Protein AF-A0A1J7H8W1-F1 (afdb_monomer_lite)

InterPro domains:
  IPR036291 NAD(P)-binding domain superfamily [SSF51735] (20-243)
  IPR050177 Bifunctional lipid A modification and metabolic enzymes [PTHR43245] (152-244)

Radius of gyration: 21.25 Å; chains: 1; bounding box: 66×43×55 Å

Structure (mmCIF, N/CA/C/O backbone):
data_AF-A0A1J7H8W1-F1
#
_entry.id   AF-A0A1J7H8W1-F1
#
loop_
_atom_site.group_PDB
_atom_site.id
_atom_site.type_symbol
_atom_site.label_atom_id
_atom_site.label_alt_id
_atom_site.label_comp_id
_atom_site.label_asym_id
_atom_site.label_entity_id
_atom_site.label_seq_id
_atom_site.pdbx_PDB_ins_code
_atom_site.Cartn_x
_atom_site.Cartn_y
_atom_site.Cartn_z
_atom_site.occupancy
_atom_site.B_iso_or_equiv
_atom_site.auth_seq_id
_atom_site.auth_comp_id
_atom_site.auth_asym_id
_atom_site.auth_atom_id
_atom_site.pdbx_PDB_model_num
ATOM 1 N N . MET A 1 1 ? -39.495 12.215 13.751 1.00 34.22 1 MET A N 1
ATOM 2 C 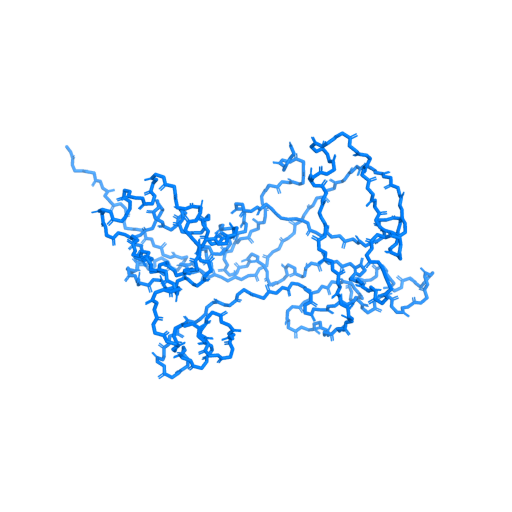CA . MET A 1 1 ? -39.351 10.815 13.288 1.00 34.22 1 MET A CA 1
ATOM 3 C C . MET A 1 1 ? -37.992 10.328 13.759 1.00 34.22 1 MET A C 1
ATOM 5 O O . MET A 1 1 ? -37.071 11.137 13.744 1.00 34.22 1 MET A O 1
ATOM 9 N N . ALA A 1 2 ? -37.857 9.086 14.224 1.00 37.28 2 ALA A N 1
ATOM 10 C CA . ALA A 1 2 ? -36.541 8.552 14.576 1.00 37.28 2 ALA A CA 1
ATOM 11 C C . ALA A 1 2 ? -35.757 8.253 13.290 1.00 37.28 2 ALA A C 1
ATOM 13 O O . ALA A 1 2 ? -36.304 7.631 12.381 1.00 37.28 2 ALA A O 1
ATOM 14 N N . SER A 1 3 ? -34.504 8.702 13.207 1.00 38.03 3 SER A N 1
ATOM 15 C CA . SER A 1 3 ? -33.613 8.275 12.127 1.00 38.03 3 SER A CA 1
ATOM 16 C C . SER A 1 3 ? -33.263 6.807 12.345 1.00 38.03 3 SER A C 1
ATOM 18 O O . SER A 1 3 ? -32.781 6.446 13.420 1.00 38.03 3 SER A O 1
ATOM 20 N N . SER A 1 4 ? -33.516 5.957 11.353 1.00 39.66 4 SER A N 1
ATOM 21 C CA . SER A 1 4 ? -33.087 4.562 11.383 1.00 39.66 4 SER A CA 1
ATOM 22 C C . SER A 1 4 ? -31.571 4.505 11.203 1.00 39.66 4 SER A C 1
ATOM 24 O O . SER A 1 4 ? -31.075 4.498 10.076 1.00 39.66 4 SER A O 1
ATOM 26 N N . THR A 1 5 ? -30.830 4.472 12.311 1.00 41.34 5 THR A N 1
ATOM 27 C CA . THR A 1 5 ? -29.395 4.179 12.307 1.00 41.34 5 THR A CA 1
ATOM 28 C C . THR A 1 5 ? -29.189 2.776 11.746 1.00 41.34 5 THR A C 1
ATOM 30 O O . THR A 1 5 ? -29.399 1.789 12.452 1.00 41.34 5 THR A O 1
ATOM 33 N N . SER A 1 6 ? -28.817 2.679 10.471 1.00 51.25 6 SER A N 1
ATOM 34 C CA . SER A 1 6 ? -28.466 1.408 9.851 1.00 51.25 6 SER A CA 1
ATOM 35 C C . SER A 1 6 ? -27.216 0.857 10.531 1.00 51.25 6 SER A C 1
ATOM 37 O O . SER A 1 6 ? -26.127 1.425 10.426 1.00 51.25 6 SER A O 1
ATOM 39 N N . THR A 1 7 ? -27.375 -0.251 11.255 1.00 57.38 7 THR A N 1
ATOM 40 C CA . THR A 1 7 ? -26.248 -1.009 11.799 1.00 57.38 7 THR A CA 1
ATOM 41 C C . THR A 1 7 ? -25.355 -1.409 10.632 1.00 57.38 7 THR A C 1
ATOM 43 O O . THR A 1 7 ? -25.765 -2.210 9.794 1.00 57.38 7 THR A O 1
ATOM 46 N N . ARG A 1 8 ? -24.158 -0.816 10.532 1.00 64.88 8 ARG A N 1
ATOM 47 C CA . ARG A 1 8 ? -23.200 -1.201 9.492 1.00 64.88 8 ARG A CA 1
ATOM 48 C C . ARG A 1 8 ? -22.761 -2.645 9.734 1.00 64.88 8 ARG A C 1
ATOM 50 O O . ARG A 1 8 ? -22.508 -3.032 10.878 1.00 64.88 8 ARG A O 1
ATOM 57 N N . VAL A 1 9 ? -22.672 -3.407 8.651 1.00 64.31 9 VAL A N 1
ATOM 58 C CA . VAL A 1 9 ? -22.305 -4.825 8.653 1.00 64.31 9 VAL A CA 1
ATOM 59 C C . VAL A 1 9 ? -21.034 -5.067 7.845 1.00 64.31 9 VAL A C 1
ATOM 61 O O . VAL A 1 9 ? -20.698 -4.255 6.981 1.00 64.31 9 VAL A O 1
ATOM 64 N N . ASP A 1 10 ? -20.323 -6.150 8.150 1.00 67.88 10 ASP A N 1
ATOM 65 C CA . ASP A 1 10 ? -19.220 -6.647 7.324 1.00 67.88 10 ASP A CA 1
ATOM 66 C C . ASP A 1 10 ? -19.723 -7.322 6.025 1.00 67.88 10 ASP A C 1
ATOM 68 O O . ASP A 1 10 ? -20.926 -7.335 5.751 1.00 67.88 10 ASP A O 1
ATOM 72 N N . LEU A 1 11 ? -18.818 -7.855 5.188 1.00 65.44 11 LEU A N 1
ATOM 73 C CA . LEU A 1 11 ? -19.210 -8.524 3.932 1.00 65.44 11 LEU A CA 1
ATOM 74 C C . LEU A 1 11 ? -19.986 -9.829 4.153 1.00 65.44 11 LEU A C 1
ATOM 76 O O . LEU A 1 11 ? -20.736 -10.239 3.269 1.00 65.44 11 LEU A O 1
ATOM 80 N N . ASP A 1 12 ? -19.842 -10.444 5.327 1.00 65.69 12 ASP A N 1
ATOM 81 C CA . ASP A 1 12 ? -20.581 -11.637 5.743 1.00 65.69 12 ASP A CA 1
ATOM 82 C C . ASP A 1 12 ? -21.943 -11.280 6.386 1.00 65.69 12 ASP A C 1
ATOM 84 O O . ASP A 1 12 ? -22.738 -12.163 6.712 1.00 65.69 12 ASP A O 1
ATOM 88 N N . GLY A 1 13 ? -22.248 -9.985 6.550 1.00 67.88 13 GLY A N 1
ATOM 89 C CA . GLY A 1 13 ? -23.507 -9.480 7.101 1.00 67.88 13 GLY A CA 1
ATOM 90 C C . GLY A 1 13 ? -23.548 -9.350 8.629 1.00 67.88 13 GLY A C 1
ATOM 91 O O . GLY A 1 13 ? -24.611 -9.047 9.179 1.00 67.88 13 GLY A O 1
ATOM 92 N N . ASN A 1 14 ? -22.431 -9.539 9.338 1.00 70.88 14 ASN A N 1
ATOM 93 C CA . ASN A 1 14 ? -22.376 -9.409 10.798 1.00 70.88 14 ASN A CA 1
ATOM 94 C C . ASN A 1 14 ? -22.236 -7.937 11.226 1.00 70.88 14 ASN A C 1
ATOM 96 O O . ASN A 1 14 ? -21.556 -7.169 10.546 1.00 70.88 14 ASN A O 1
ATOM 100 N N . PRO A 1 15 ? -22.793 -7.514 12.378 1.00 69.81 15 PRO A N 1
ATOM 101 C CA . PRO A 1 15 ? -22.594 -6.161 12.901 1.00 69.81 15 PRO A CA 1
ATOM 102 C C . PRO A 1 15 ? -21.114 -5.817 13.127 1.00 69.81 15 PRO A C 1
ATOM 104 O O . PRO A 1 15 ? -20.403 -6.530 13.840 1.00 69.81 15 PRO A O 1
ATOM 107 N N . ILE A 1 16 ? -20.661 -4.680 12.587 1.00 68.81 16 ILE A N 1
ATOM 108 C CA . ILE A 1 16 ? -19.283 -4.206 12.780 1.00 68.81 16 ILE A CA 1
ATOM 109 C C . ILE A 1 16 ? -19.096 -3.767 14.235 1.00 68.81 16 ILE A C 1
ATOM 111 O O . ILE A 1 16 ? -19.571 -2.708 14.653 1.00 68.81 16 ILE A O 1
ATOM 115 N N . ASN A 1 17 ? -18.355 -4.560 15.004 1.00 69.06 17 ASN A N 1
ATOM 116 C CA . ASN A 1 17 ? -17.964 -4.196 16.361 1.00 69.06 17 ASN A CA 1
ATOM 117 C C . ASN A 1 17 ? -16.953 -3.034 16.359 1.00 69.06 17 ASN A C 1
ATOM 119 O O . ASN A 1 17 ? -16.076 -2.947 15.493 1.00 69.06 17 ASN A O 1
ATOM 123 N N . SER A 1 18 ? -17.055 -2.158 17.363 1.00 76.19 18 SER A N 1
ATOM 124 C CA . SER A 1 18 ? -16.046 -1.126 17.616 1.00 76.19 18 SER A CA 1
ATOM 125 C C . SER A 1 18 ? -14.805 -1.748 18.265 1.00 76.19 18 SER A C 1
ATOM 127 O O . SER A 1 18 ? -14.896 -2.487 19.247 1.00 76.19 18 SER A O 1
ATOM 129 N N . ILE A 1 19 ? -13.641 -1.443 17.704 1.00 79.75 19 ILE A N 1
ATOM 130 C CA . ILE A 1 19 ? -12.307 -1.851 18.131 1.00 79.75 19 ILE A CA 1
ATOM 131 C C . ILE A 1 19 ? -11.399 -0.617 18.214 1.00 79.75 19 ILE A C 1
ATOM 133 O O . ILE A 1 19 ? -11.651 0.420 17.599 1.00 79.75 19 ILE A O 1
ATOM 137 N N . THR A 1 20 ? -10.311 -0.724 18.980 1.00 82.25 20 THR A N 1
ATOM 138 C CA . THR A 1 20 ? -9.253 0.297 18.984 1.00 82.25 20 THR A CA 1
ATOM 139 C C . THR A 1 20 ? -8.148 -0.097 18.009 1.00 82.25 20 THR A C 1
ATOM 141 O O . THR A 1 20 ? -7.478 -1.112 18.200 1.00 82.25 20 THR A O 1
ATOM 144 N N . ILE A 1 21 ? -7.946 0.717 16.976 1.00 86.62 21 ILE A N 1
ATOM 145 C CA . ILE A 1 21 ? -6.905 0.554 15.960 1.00 86.62 21 ILE A CA 1
ATOM 146 C C . ILE A 1 21 ? -5.678 1.357 16.398 1.00 86.62 21 ILE A C 1
ATOM 148 O O . ILE A 1 21 ? -5.739 2.578 16.495 1.00 86.62 21 ILE A O 1
ATOM 152 N N . CYS A 1 22 ? -4.554 0.688 16.652 1.00 86.88 22 CYS A N 1
ATOM 153 C CA . CYS A 1 22 ? -3.271 1.356 16.876 1.00 86.88 22 CYS A CA 1
ATOM 154 C C . CYS A 1 22 ? -2.556 1.544 15.532 1.00 86.88 22 CYS A C 1
ATOM 156 O O . CYS A 1 22 ? -2.243 0.556 14.868 1.00 86.88 22 CYS A O 1
ATOM 158 N N . MET A 1 23 ? -2.306 2.792 15.129 1.00 88.12 23 MET A N 1
ATOM 159 C CA . MET A 1 23 ? -1.666 3.124 13.855 1.00 88.12 23 MET A CA 1
ATOM 160 C C . MET A 1 23 ? -0.317 3.807 14.090 1.00 88.12 23 MET A C 1
ATOM 162 O O . MET A 1 23 ? -0.257 4.949 14.541 1.00 88.12 23 MET A O 1
ATOM 166 N N . ILE A 1 24 ? 0.771 3.108 13.760 1.00 85.75 24 ILE A N 1
ATOM 167 C CA . ILE A 1 24 ? 2.140 3.639 13.800 1.00 85.75 24 ILE A CA 1
ATOM 168 C C . ILE A 1 24 ? 2.464 4.248 12.432 1.00 85.75 24 ILE A C 1
ATOM 170 O O . ILE A 1 24 ? 2.273 3.595 11.409 1.00 85.75 24 ILE A O 1
ATOM 174 N N . GLY A 1 25 ? 2.972 5.481 12.408 1.00 83.00 25 GLY A N 1
ATOM 175 C CA . GLY A 1 25 ? 3.189 6.231 11.166 1.00 83.00 25 GLY A CA 1
ATOM 176 C C . GLY A 1 25 ? 1.944 6.992 10.693 1.00 83.00 25 GLY A C 1
ATOM 177 O O . GLY A 1 25 ? 1.770 7.204 9.493 1.00 83.00 25 GLY A O 1
ATOM 178 N N . ALA A 1 26 ? 1.058 7.374 11.619 1.00 85.69 26 ALA A N 1
ATOM 179 C CA . ALA A 1 26 ? -0.226 8.008 11.314 1.00 85.69 26 ALA A CA 1
ATOM 180 C C . ALA A 1 26 ? -0.114 9.418 10.684 1.00 85.69 26 ALA A C 1
ATOM 182 O O . ALA A 1 26 ? -1.068 9.881 10.068 1.00 85.69 26 ALA A O 1
ATOM 183 N N . GLY A 1 27 ? 1.045 10.085 10.780 1.00 79.88 27 GLY A N 1
ATOM 184 C CA . GLY A 1 27 ? 1.373 11.311 10.034 1.00 79.88 27 GLY A CA 1
ATOM 185 C C . GLY A 1 27 ? 1.978 11.042 8.644 1.00 79.88 27 GLY A C 1
ATOM 186 O O . GLY A 1 27 ? 2.255 11.969 7.875 1.00 79.88 27 GLY A O 1
ATOM 187 N N . GLY A 1 28 ? 2.191 9.773 8.282 1.00 81.31 28 GLY A N 1
ATOM 188 C CA . GLY A 1 28 ? 2.590 9.340 6.942 1.00 81.31 28 GLY A CA 1
ATOM 189 C C . GLY A 1 28 ? 1.529 9.651 5.878 1.00 81.31 28 GLY A C 1
ATOM 190 O O . GLY A 1 28 ? 0.399 9.999 6.192 1.00 81.31 28 GLY A O 1
ATOM 191 N N . PHE A 1 29 ? 1.894 9.554 4.594 1.00 83.31 29 PHE A N 1
ATOM 192 C CA . PHE A 1 29 ? 0.983 9.858 3.474 1.00 83.31 29 PHE A CA 1
ATOM 193 C C . PHE A 1 29 ? -0.269 8.961 3.457 1.00 83.31 29 PHE A C 1
ATOM 195 O O . PHE A 1 29 ? -1.383 9.466 3.382 1.00 83.31 29 PHE A O 1
ATOM 202 N N . ILE A 1 30 ? -0.083 7.646 3.604 1.00 84.94 30 ILE A N 1
ATOM 203 C CA . ILE A 1 30 ? -1.185 6.677 3.719 1.00 84.94 30 ILE A CA 1
ATOM 204 C C . ILE A 1 30 ? -1.884 6.821 5.083 1.00 84.94 30 ILE A C 1
ATOM 206 O O . ILE A 1 30 ? -3.108 6.790 5.158 1.00 84.94 30 ILE A O 1
ATOM 210 N N . GLY A 1 31 ? -1.107 7.013 6.157 1.00 85.06 31 GLY A N 1
ATOM 211 C CA . GLY A 1 31 ? -1.609 7.060 7.534 1.00 85.06 31 GLY A CA 1
ATOM 212 C C . GLY A 1 31 ? -2.633 8.168 7.780 1.00 85.06 31 GLY A C 1
ATOM 213 O O . GLY A 1 31 ? -3.697 7.890 8.328 1.00 85.06 31 GLY A O 1
ATOM 214 N N . SER A 1 32 ? -2.367 9.395 7.316 1.00 84.94 32 SER A N 1
ATOM 215 C CA . SER A 1 32 ? -3.283 10.517 7.554 1.00 84.94 32 SER A CA 1
ATOM 216 C C . SER A 1 32 ? -4.630 10.315 6.856 1.00 84.94 32 SER A C 1
ATOM 218 O O . SER A 1 32 ? -5.673 10.505 7.473 1.00 84.94 32 SER A O 1
ATOM 220 N N . LEU A 1 33 ? -4.611 9.840 5.605 1.00 84.75 33 LEU A N 1
ATOM 221 C CA . LEU A 1 33 ? -5.819 9.567 4.817 1.00 84.75 33 LEU A CA 1
ATOM 222 C C . LEU A 1 33 ? -6.616 8.374 5.368 1.00 84.75 33 LEU A C 1
ATOM 224 O O . LEU A 1 33 ? -7.846 8.384 5.354 1.00 84.75 33 LEU A O 1
ATOM 228 N N . LEU A 1 34 ? -5.927 7.358 5.898 1.00 86.12 34 LEU A N 1
ATOM 229 C CA . LEU A 1 34 ? -6.567 6.199 6.516 1.00 86.12 34 LEU A CA 1
ATOM 230 C C . LEU A 1 34 ? -7.246 6.564 7.841 1.00 86.12 34 LEU A C 1
ATOM 232 O O . LEU A 1 34 ? -8.373 6.137 8.083 1.00 86.12 34 LEU A O 1
ATOM 236 N N . CYS A 1 35 ? -6.591 7.377 8.677 1.00 86.00 35 CYS A N 1
ATOM 237 C CA . CYS A 1 35 ? -7.212 7.975 9.859 1.00 86.00 35 CYS A CA 1
ATOM 238 C C . CYS A 1 35 ? -8.431 8.821 9.479 1.00 86.00 35 CYS A C 1
ATOM 240 O O . CYS A 1 35 ? -9.496 8.625 10.061 1.00 86.00 35 CYS A O 1
ATOM 242 N N . ASP A 1 36 ? -8.301 9.709 8.486 1.00 83.94 36 ASP A N 1
ATOM 243 C CA . ASP A 1 36 ? -9.401 10.559 8.018 1.00 83.94 36 ASP A CA 1
ATOM 244 C C . ASP A 1 36 ? -10.615 9.723 7.595 1.00 83.94 36 ASP A C 1
ATOM 246 O O . ASP A 1 36 ? -11.728 9.992 8.052 1.00 83.94 36 ASP A O 1
ATOM 250 N N . LYS A 1 37 ? -10.422 8.653 6.814 1.00 85.25 37 LYS A N 1
ATOM 251 C CA . LYS A 1 37 ? -11.528 7.774 6.409 1.00 85.25 37 LYS A CA 1
ATOM 252 C C . LYS A 1 37 ? -12.118 6.981 7.582 1.00 85.25 37 LYS A C 1
ATOM 254 O O . LYS A 1 37 ? -13.339 6.919 7.720 1.00 85.25 37 LYS A O 1
ATOM 259 N N . LEU A 1 38 ? -11.278 6.422 8.461 1.00 83.75 38 LEU A N 1
ATOM 260 C CA . LEU A 1 38 ? -11.734 5.692 9.652 1.00 83.75 38 LEU A CA 1
ATOM 261 C C . LEU A 1 38 ? -12.606 6.573 10.562 1.00 83.75 38 LEU A C 1
ATOM 263 O O . LEU A 1 38 ? -13.661 6.111 10.992 1.00 83.75 38 LEU A O 1
ATOM 267 N N . MET A 1 39 ? -12.217 7.832 10.797 1.00 78.88 39 MET A N 1
ATOM 268 C CA . MET A 1 39 ? -12.986 8.783 11.613 1.00 78.88 39 MET A CA 1
ATOM 269 C C . MET A 1 39 ? -14.384 9.069 11.056 1.00 78.88 39 MET A C 1
ATOM 271 O O . MET A 1 39 ? -15.349 9.097 11.814 1.00 78.88 39 MET A O 1
ATOM 275 N N . HIS A 1 40 ? -14.500 9.322 9.750 1.00 79.31 40 HIS A N 1
ATOM 276 C CA . HIS A 1 40 ? -15.756 9.799 9.161 1.00 79.31 40 HIS A CA 1
ATOM 277 C C . HIS A 1 40 ? -16.707 8.662 8.765 1.00 79.31 40 HIS A C 1
ATOM 279 O O . HIS A 1 40 ? -17.921 8.861 8.732 1.00 79.31 40 HIS A O 1
ATOM 285 N N . GLU A 1 41 ? -16.183 7.470 8.464 1.00 81.12 41 GLU A N 1
ATOM 286 C CA . GLU A 1 41 ? -16.976 6.375 7.894 1.00 81.12 41 GLU A CA 1
ATOM 287 C C . GLU A 1 41 ? -17.195 5.187 8.844 1.00 81.12 41 GLU A C 1
ATOM 289 O O . GLU A 1 41 ? -18.003 4.310 8.526 1.00 81.12 41 GLU A O 1
ATOM 294 N N . THR A 1 42 ? -16.526 5.129 10.004 1.00 78.88 42 THR A N 1
ATOM 295 C CA . THR A 1 42 ? -16.571 3.951 10.892 1.00 78.88 42 THR A CA 1
ATOM 296 C C . THR A 1 42 ? -16.687 4.294 12.385 1.00 78.88 42 THR A C 1
ATOM 298 O O . THR A 1 42 ? -16.249 5.359 12.808 1.00 78.88 42 THR A O 1
ATOM 301 N N . PRO A 1 43 ? -17.220 3.385 13.229 1.00 77.19 43 PRO A N 1
ATOM 302 C CA . PRO A 1 43 ? -17.296 3.575 14.681 1.00 77.19 43 PRO A CA 1
ATOM 303 C C . PRO A 1 43 ? -15.988 3.188 15.408 1.00 77.19 43 PRO A C 1
ATOM 305 O O . PRO A 1 43 ? -16.027 2.780 16.570 1.00 77.19 43 PRO A O 1
ATOM 308 N N . GLN A 1 44 ? -14.838 3.220 14.727 1.00 80.81 44 GLN A N 1
ATOM 309 C CA . GLN A 1 44 ? -13.568 2.708 15.253 1.00 80.81 44 GLN A CA 1
ATOM 310 C C . GLN A 1 44 ? -12.785 3.805 15.983 1.00 80.81 44 GLN A C 1
ATOM 312 O O . GLN A 1 44 ? -12.638 4.910 15.462 1.00 80.81 44 GLN A O 1
ATOM 317 N N . LYS A 1 45 ? -12.228 3.502 17.166 1.00 84.25 45 LYS A N 1
ATOM 318 C CA . LYS A 1 45 ? -11.299 4.426 17.842 1.00 84.25 45 LYS A CA 1
ATOM 319 C C . LYS A 1 45 ? -9.903 4.249 17.252 1.00 84.25 45 LYS A C 1
ATOM 321 O O . LYS A 1 45 ? -9.409 3.123 17.203 1.00 84.25 45 LYS A O 1
ATOM 326 N N . VAL A 1 46 ? -9.225 5.335 16.884 1.00 87.19 46 VAL A N 1
ATOM 327 C CA . VAL A 1 46 ? -7.837 5.277 16.396 1.00 87.19 46 VAL A CA 1
ATOM 328 C C . VAL A 1 46 ? -6.867 5.853 17.429 1.00 87.19 46 VAL A C 1
ATOM 330 O O . VAL A 1 46 ? -6.953 7.015 17.818 1.00 87.19 46 VAL A O 1
ATOM 333 N N . LEU A 1 47 ? -5.910 5.033 17.861 1.00 86.44 47 LEU A N 1
ATOM 334 C CA . LEU A 1 47 ? -4.720 5.457 18.594 1.00 86.44 47 LEU A CA 1
ATOM 335 C C . LEU A 1 47 ? -3.629 5.769 17.561 1.00 86.44 47 LEU A C 1
ATOM 337 O O . LEU A 1 47 ? -3.004 4.861 17.010 1.00 86.44 47 LEU A O 1
ATOM 341 N N . ALA A 1 48 ? -3.448 7.051 17.260 1.00 86.19 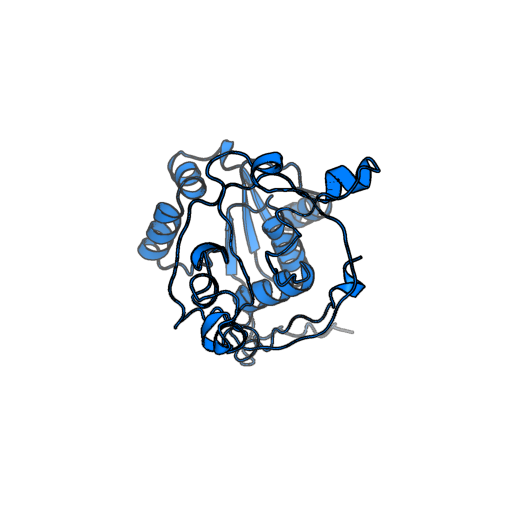48 ALA A N 1
ATOM 342 C CA . ALA A 1 48 ? -2.557 7.534 16.212 1.00 86.19 48 ALA A CA 1
ATOM 343 C C . ALA A 1 48 ? -1.173 7.861 16.793 1.00 86.19 48 ALA A C 1
ATOM 345 O O . ALA A 1 48 ? -1.043 8.731 17.654 1.00 86.19 48 ALA A O 1
ATOM 346 N N . LEU A 1 49 ? -0.137 7.164 16.321 1.00 84.06 49 LEU A N 1
ATOM 347 C CA . LEU A 1 49 ? 1.229 7.271 16.830 1.00 84.06 49 LEU A CA 1
ATOM 348 C C . LEU A 1 49 ? 2.194 7.719 15.723 1.00 84.06 49 LEU A C 1
ATOM 350 O O . LEU A 1 49 ? 2.398 7.011 14.734 1.00 84.06 49 LEU A O 1
ATOM 354 N N . ASP A 1 50 ? 2.853 8.861 15.905 1.00 82.50 50 ASP A N 1
ATOM 355 C CA . ASP A 1 50 ? 3.966 9.292 15.049 1.00 82.50 50 ASP A CA 1
ATOM 356 C C . ASP A 1 50 ? 4.998 10.123 15.833 1.00 82.50 50 ASP A C 1
ATOM 358 O O . ASP A 1 50 ? 4.854 10.347 17.026 1.00 82.50 50 ASP A O 1
ATOM 362 N N . VAL A 1 51 ? 6.083 10.553 15.192 1.00 74.94 51 VAL A N 1
ATOM 363 C CA . VAL A 1 51 ? 7.039 11.526 15.748 1.00 74.94 51 VAL A CA 1
ATOM 364 C C . VAL A 1 51 ? 6.554 12.950 15.472 1.00 74.94 51 VAL A C 1
ATOM 366 O O . VAL A 1 51 ? 6.587 13.785 16.373 1.00 74.94 51 VAL A O 1
ATOM 369 N N . TYR A 1 52 ? 6.076 13.188 14.250 1.00 69.38 52 TYR A N 1
ATOM 370 C CA . TYR A 1 52 ? 5.727 14.498 13.706 1.00 69.38 52 TYR A CA 1
ATOM 371 C C . TYR A 1 52 ? 4.208 14.674 13.628 1.00 69.38 52 TYR A C 1
ATOM 373 O O . TYR A 1 52 ? 3.504 13.777 13.165 1.00 69.38 52 TYR A O 1
ATOM 381 N N . ASN A 1 53 ? 3.710 15.830 14.067 1.00 66.94 53 ASN A N 1
ATOM 382 C CA . ASN A 1 53 ? 2.290 16.196 14.044 1.00 66.94 53 ASN A CA 1
ATOM 383 C C . ASN A 1 53 ? 1.928 17.147 12.888 1.00 66.94 53 ASN A C 1
ATOM 385 O O . ASN A 1 53 ? 0.809 17.645 12.832 1.00 66.94 53 ASN A O 1
ATOM 389 N N . ASP A 1 54 ? 2.852 17.373 11.955 1.00 67.19 54 ASP A N 1
ATOM 390 C CA . ASP A 1 54 ? 2.817 18.403 10.905 1.00 67.19 54 ASP A CA 1
ATOM 391 C C . ASP A 1 54 ? 1.601 18.312 9.959 1.00 67.19 54 ASP A C 1
ATOM 393 O O . ASP A 1 54 ? 1.286 19.270 9.257 1.00 67.19 54 ASP A O 1
ATOM 397 N N . LYS A 1 55 ? 0.923 17.156 9.926 1.00 66.75 55 LYS A N 1
ATOM 398 C CA . LYS A 1 55 ? -0.286 16.900 9.120 1.00 66.75 55 LYS A CA 1
ATOM 399 C C . LYS A 1 55 ? -1.582 16.799 9.930 1.00 66.75 55 LYS A C 1
ATOM 401 O O . LYS A 1 55 ? -2.626 16.508 9.351 1.00 66.75 55 LYS A O 1
ATOM 406 N N . ILE A 1 56 ? -1.540 17.022 11.245 1.00 63.97 56 ILE A N 1
ATOM 407 C CA . ILE A 1 56 ? -2.751 17.094 12.069 1.00 63.97 56 ILE A CA 1
ATOM 408 C C . ILE A 1 56 ? -3.496 18.374 11.689 1.00 63.97 56 ILE A C 1
ATOM 410 O O . ILE A 1 56 ? -3.052 19.487 11.964 1.00 63.97 56 ILE A O 1
ATOM 414 N N . ASN A 1 57 ? -4.623 18.194 11.010 1.00 64.56 57 ASN A N 1
ATOM 415 C CA . ASN A 1 57 ? -5.459 19.265 10.485 1.00 64.56 57 ASN A CA 1
ATOM 416 C C . ASN A 1 57 ? -6.587 19.634 11.482 1.00 64.56 57 ASN A C 1
ATOM 418 O O . ASN A 1 57 ? -6.603 19.211 12.641 1.00 64.56 57 ASN A O 1
ATOM 422 N N . ILE A 1 58 ? -7.553 20.444 11.040 1.00 61.94 58 ILE A N 1
ATOM 423 C CA . ILE A 1 58 ? -8.659 20.905 11.894 1.00 61.94 58 ILE A CA 1
ATOM 424 C C . ILE A 1 58 ? -9.652 19.774 12.236 1.00 61.94 58 ILE A C 1
ATOM 426 O O . ILE A 1 58 ? -10.139 19.743 13.367 1.00 61.94 58 ILE A O 1
ATOM 430 N N . SER A 1 59 ? -9.923 18.820 11.331 1.00 62.44 59 SER A N 1
ATOM 431 C CA . SER A 1 59 ? -10.868 17.723 11.613 1.00 62.44 59 SER A CA 1
ATOM 432 C C . SER A 1 59 ? -10.325 16.757 12.669 1.00 62.44 59 SER A C 1
ATOM 434 O O . SER A 1 59 ? -11.091 16.286 13.509 1.00 62.44 59 SER A O 1
ATOM 436 N N . TRP A 1 60 ? -9.005 16.554 12.731 1.00 69.12 60 TRP A N 1
ATOM 437 C CA . TRP A 1 60 ? -8.370 15.799 13.815 1.00 69.12 60 TRP A CA 1
ATOM 438 C C . TRP A 1 60 ? -8.595 16.435 15.189 1.00 69.12 60 TRP A C 1
ATOM 440 O O . TRP A 1 60 ? -8.910 15.723 16.137 1.00 69.12 60 TRP A O 1
ATOM 450 N N . ASN A 1 61 ? -8.490 17.762 15.316 1.00 68.00 61 ASN A N 1
ATOM 451 C CA . ASN A 1 61 ? -8.754 18.443 16.592 1.00 68.00 61 ASN A CA 1
ATOM 452 C C . ASN A 1 61 ? -10.208 18.241 17.058 1.00 68.00 61 ASN A C 1
ATOM 454 O O . ASN A 1 61 ? -10.458 18.068 18.252 1.00 68.00 61 ASN A O 1
ATOM 458 N N . GLN A 1 62 ? -11.161 18.199 16.121 1.00 64.56 62 GLN A N 1
ATOM 459 C CA . GLN A 1 62 ? -12.557 17.873 16.413 1.00 64.56 62 GLN A CA 1
ATOM 460 C C . GLN A 1 62 ? -12.745 16.386 16.776 1.00 64.56 62 GLN A C 1
ATOM 462 O O . GLN A 1 62 ? -13.439 16.060 17.734 1.00 64.56 62 GLN A O 1
ATOM 467 N N . ALA A 1 63 ? -12.093 15.460 16.076 1.00 66.69 63 ALA A N 1
ATOM 468 C CA . ALA A 1 63 ? -12.167 14.035 16.403 1.00 66.69 63 ALA A CA 1
ATOM 469 C C . ALA A 1 63 ? -11.495 13.678 17.741 1.00 66.69 63 ALA A C 1
ATOM 471 O O . ALA A 1 63 ? -11.945 12.760 18.429 1.00 66.69 63 ALA A O 1
ATOM 472 N N . ILE A 1 64 ? -10.456 14.422 18.136 1.00 70.44 64 ILE A N 1
ATOM 473 C CA . ILE A 1 64 ? -9.832 14.344 19.463 1.00 70.44 64 ILE A CA 1
ATOM 474 C C . ILE A 1 64 ? -10.805 14.845 20.540 1.00 70.44 64 ILE A C 1
ATOM 476 O O . ILE A 1 64 ? -10.963 14.179 21.562 1.00 70.44 64 ILE A O 1
ATOM 480 N N . SER A 1 65 ? -11.522 15.956 20.317 1.00 66.94 65 SER A N 1
ATOM 481 C CA . SER A 1 65 ? -12.514 16.449 21.289 1.00 66.94 65 SER A CA 1
ATOM 482 C C . SER A 1 65 ? -13.736 15.529 21.436 1.00 66.94 65 SER A C 1
ATOM 484 O O . SER A 1 65 ? -14.337 15.479 22.508 1.00 66.94 65 SER A O 1
ATOM 486 N N . HIS A 1 66 ? -14.055 14.734 20.408 1.00 70.00 66 HIS A N 1
ATOM 487 C CA . HIS A 1 66 ? -15.042 13.649 20.466 1.00 70.00 66 HIS A CA 1
ATOM 488 C C . HIS A 1 66 ? -14.462 12.282 20.899 1.00 70.00 66 HIS A C 1
ATOM 490 O O . HIS A 1 66 ? -15.197 11.298 20.950 1.00 70.00 66 HIS A O 1
ATOM 496 N N . GLY A 1 67 ? -13.164 12.189 21.222 1.00 70.25 67 GLY A N 1
ATOM 497 C CA . GLY A 1 67 ? -12.509 10.962 21.703 1.00 70.25 67 GLY A CA 1
ATOM 498 C C . GLY A 1 67 ? -12.327 9.844 20.664 1.00 70.25 67 GLY A C 1
ATOM 499 O O . GLY A 1 67 ? -11.917 8.737 21.025 1.00 70.25 67 GLY A O 1
ATOM 500 N N . MET A 1 68 ? -12.614 10.116 19.387 1.00 67.38 68 MET A N 1
ATOM 501 C CA . MET A 1 68 ? -12.503 9.159 18.277 1.00 67.38 68 MET A CA 1
ATOM 502 C C . MET A 1 68 ? -11.046 8.926 17.864 1.00 67.38 68 MET A C 1
ATOM 504 O O . MET A 1 68 ? -10.676 7.801 17.521 1.00 67.38 68 MET A O 1
ATOM 508 N N . ILE A 1 69 ? -10.208 9.967 17.956 1.00 74.69 69 ILE A N 1
ATOM 509 C CA . ILE A 1 69 ? -8.751 9.847 17.854 1.00 74.69 69 ILE A CA 1
ATOM 510 C C . ILE A 1 69 ? -8.083 10.185 19.179 1.00 74.69 69 ILE A C 1
ATOM 512 O O . ILE A 1 69 ? -8.411 11.160 19.847 1.00 74.69 69 ILE A O 1
ATOM 516 N N . GLU A 1 70 ? -7.077 9.386 19.513 1.00 79.94 70 GLU A N 1
ATOM 517 C CA . GLU A 1 70 ? -6.089 9.687 20.536 1.00 79.94 70 GLU A CA 1
ATOM 518 C C . GLU A 1 70 ? -4.719 9.783 19.853 1.00 79.94 70 GLU A C 1
ATOM 520 O O . GLU A 1 70 ? -4.131 8.764 19.488 1.00 79.94 70 GLU A O 1
ATOM 525 N N . TYR A 1 71 ? -4.223 11.003 19.617 1.00 78.50 71 TYR A N 1
ATOM 526 C CA . TYR A 1 71 ? -2.889 11.204 19.047 1.00 78.50 71 TYR A CA 1
ATOM 527 C C . TYR A 1 71 ? -1.833 11.276 20.152 1.00 78.50 71 TYR A C 1
ATOM 529 O O . TYR A 1 71 ? -1.929 12.109 21.052 1.00 78.50 71 TYR A O 1
ATOM 537 N N . ASN A 1 72 ? -0.790 10.452 20.047 1.00 75.38 72 ASN A N 1
ATOM 538 C CA . ASN A 1 72 ? 0.365 10.492 20.940 1.00 75.38 72 ASN A CA 1
ATOM 539 C C . ASN A 1 72 ? 1.664 10.595 20.128 1.00 75.38 72 ASN A C 1
ATOM 541 O O . ASN A 1 72 ? 1.929 9.769 19.252 1.00 75.38 72 ASN A O 1
ATOM 545 N N . SER A 1 73 ? 2.518 11.572 20.457 1.00 74.38 73 SER A N 1
ATOM 546 C CA . SER A 1 73 ? 3.853 11.638 19.856 1.00 74.38 73 SER A CA 1
ATOM 547 C C . SER A 1 73 ? 4.778 10.594 20.482 1.00 74.38 73 SER A C 1
ATOM 549 O O . SER A 1 73 ? 5.100 10.639 21.667 1.00 74.38 73 SER A O 1
ATOM 551 N N . ILE A 1 74 ? 5.302 9.692 19.659 1.00 68.75 74 ILE A N 1
ATOM 552 C CA . ILE A 1 74 ? 6.324 8.703 20.021 1.00 68.75 74 ILE A CA 1
ATOM 553 C C . ILE A 1 74 ? 7.601 9.400 20.540 1.00 68.75 74 ILE A C 1
ATOM 555 O O . ILE A 1 74 ? 8.357 8.821 21.324 1.00 68.75 74 ILE A O 1
ATOM 559 N N . ALA A 1 75 ? 7.829 10.668 20.173 1.00 66.44 75 ALA A N 1
ATOM 560 C CA . ALA A 1 75 ? 8.951 11.457 20.675 1.00 66.44 75 ALA A CA 1
ATOM 561 C C . ALA A 1 75 ? 8.875 11.719 22.193 1.00 66.44 75 ALA A C 1
ATOM 563 O O . ALA A 1 75 ? 9.925 11.768 22.833 1.00 66.44 75 ALA A O 1
ATOM 564 N N . SER A 1 76 ? 7.681 11.811 22.793 1.00 64.00 76 SER A N 1
ATOM 565 C CA . SER A 1 76 ? 7.497 11.967 24.249 1.00 64.00 76 SER A CA 1
ATOM 566 C C . SER A 1 76 ? 7.264 10.645 24.997 1.00 64.00 76 SER A C 1
ATOM 568 O O . SER A 1 76 ? 7.214 10.635 26.226 1.00 64.00 76 SER A O 1
ATOM 570 N N . MET A 1 77 ? 7.163 9.516 24.288 1.00 68.38 77 MET A N 1
ATOM 571 C CA . MET A 1 77 ? 6.886 8.199 24.872 1.00 68.38 77 MET A CA 1
ATOM 572 C C . MET A 1 77 ? 8.152 7.435 25.308 1.00 68.38 77 MET A C 1
ATOM 574 O O . MET A 1 77 ? 9.276 7.742 24.908 1.00 68.38 77 MET A O 1
ATOM 578 N N . SER A 1 78 ? 7.956 6.405 26.143 1.00 67.06 78 SER A N 1
ATOM 579 C CA . SER A 1 78 ? 9.041 5.556 26.662 1.00 67.06 78 SER A CA 1
ATOM 580 C C . SER A 1 78 ? 9.823 4.832 25.555 1.00 67.06 78 SER A C 1
ATOM 582 O O . SER A 1 78 ? 9.283 4.536 24.487 1.00 67.06 78 SER A O 1
ATOM 584 N N . ASN A 1 79 ? 11.084 4.474 25.833 1.00 66.12 79 ASN A N 1
ATOM 585 C CA . ASN A 1 79 ? 11.984 3.865 24.843 1.00 66.12 79 ASN A CA 1
ATOM 586 C C . ASN A 1 79 ? 11.392 2.622 24.153 1.00 66.12 79 ASN A C 1
ATOM 588 O O . ASN A 1 79 ? 11.478 2.535 22.935 1.00 66.12 79 ASN A O 1
ATOM 592 N N . LYS A 1 80 ? 10.659 1.757 24.874 1.00 63.84 80 LYS A N 1
ATOM 593 C CA . LYS A 1 80 ? 9.971 0.586 24.286 1.00 63.84 80 LYS A CA 1
ATOM 594 C C . LYS A 1 80 ? 9.008 0.940 23.140 1.00 63.84 80 LYS A C 1
ATOM 596 O O . LYS A 1 80 ? 8.799 0.128 22.247 1.00 63.84 80 LYS A O 1
ATOM 601 N N . ILE A 1 81 ? 8.403 2.131 23.166 1.00 65.25 81 ILE A N 1
ATOM 602 C CA . ILE A 1 81 ? 7.476 2.603 22.123 1.00 65.25 81 ILE A CA 1
ATOM 603 C C . ILE A 1 81 ? 8.240 3.294 20.981 1.00 65.25 81 ILE A C 1
ATOM 605 O O . ILE A 1 81 ? 7.838 3.207 19.823 1.00 65.25 81 ILE A O 1
ATOM 609 N N . ARG A 1 82 ? 9.401 3.895 21.267 1.00 62.91 82 ARG A N 1
ATOM 610 C CA . ARG A 1 82 ? 10.336 4.358 20.227 1.00 62.91 82 ARG A CA 1
ATOM 611 C C . ARG A 1 82 ? 10.897 3.175 19.427 1.00 62.91 82 ARG A C 1
ATOM 613 O O . ARG A 1 82 ? 10.894 3.222 18.198 1.00 62.91 82 ARG A O 1
ATOM 620 N N . ASP A 1 83 ? 11.259 2.084 20.102 1.00 62.03 83 ASP A N 1
ATOM 621 C CA . ASP A 1 83 ? 11.733 0.838 19.483 1.00 62.03 83 ASP A CA 1
ATOM 622 C C . ASP A 1 83 ? 10.690 0.219 18.529 1.00 62.03 83 ASP A C 1
ATOM 624 O O . ASP A 1 83 ? 11.054 -0.313 17.477 1.00 62.03 83 ASP A O 1
ATOM 628 N N . LEU A 1 84 ? 9.391 0.355 18.842 1.00 60.69 84 LEU A N 1
ATOM 629 C CA . LEU A 1 84 ? 8.289 -0.054 17.959 1.00 60.69 84 LEU A CA 1
ATOM 630 C C . LEU A 1 84 ? 8.226 0.753 16.651 1.00 60.69 84 LEU A C 1
ATOM 632 O O . LEU A 1 84 ? 7.822 0.191 15.635 1.00 60.69 84 LEU A O 1
ATOM 636 N N . LYS A 1 85 ? 8.640 2.031 16.622 1.00 61.44 85 LYS A N 1
ATOM 637 C CA . LYS A 1 85 ? 8.761 2.781 15.353 1.00 61.44 85 LYS A CA 1
ATOM 638 C C . LYS A 1 85 ? 10.008 2.374 14.565 1.00 61.44 85 LYS A C 1
ATOM 640 O O . LYS A 1 85 ? 9.968 2.352 13.340 1.00 61.44 85 LYS A O 1
ATOM 645 N N . VAL A 1 86 ? 11.109 2.067 15.253 1.00 59.47 86 VAL A N 1
ATOM 646 C CA . VAL A 1 86 ? 12.413 1.797 14.620 1.00 59.47 86 VAL A CA 1
ATOM 647 C C . VAL A 1 86 ? 12.526 0.366 14.077 1.00 59.47 86 VAL A C 1
ATOM 649 O O . VAL A 1 86 ? 13.283 0.140 13.136 1.00 59.47 86 VAL A O 1
ATOM 652 N N . SER A 1 87 ? 11.783 -0.610 14.616 1.00 69.12 87 SER A N 1
ATOM 653 C CA . SER A 1 87 ? 11.856 -1.996 14.137 1.00 69.12 87 SER A CA 1
ATOM 654 C C . SER A 1 87 ? 10.504 -2.707 14.060 1.00 69.12 87 SER A C 1
ATOM 656 O O . SER A 1 87 ? 9.875 -3.009 15.077 1.00 69.12 87 SER A O 1
ATOM 658 N N . SER A 1 88 ? 10.125 -3.116 12.846 1.00 70.00 88 SER A N 1
ATOM 659 C CA . SER A 1 88 ? 8.998 -4.026 12.583 1.00 70.00 88 SER A CA 1
ATOM 660 C C . SER A 1 88 ? 9.109 -5.347 13.359 1.00 70.00 88 SER A C 1
ATOM 662 O O . SER A 1 88 ? 8.096 -5.901 13.781 1.00 70.00 88 SER A O 1
ATOM 664 N N . LYS A 1 89 ? 10.331 -5.811 13.664 1.00 71.75 89 LYS A N 1
ATOM 665 C CA . LYS A 1 89 ? 10.581 -6.978 14.530 1.00 71.75 89 LYS A CA 1
ATOM 666 C C . LYS A 1 89 ? 9.947 -6.827 15.917 1.00 71.75 89 LYS A C 1
ATOM 668 O O . LYS A 1 89 ? 9.404 -7.800 16.439 1.00 71.75 89 LYS A O 1
ATOM 673 N N . TRP A 1 90 ? 9.989 -5.630 16.511 1.00 69.88 90 TRP A N 1
ATOM 674 C CA . TRP A 1 90 ? 9.338 -5.370 17.799 1.00 69.88 90 TRP A CA 1
ATOM 675 C C . TRP A 1 90 ? 7.815 -5.295 17.668 1.00 69.88 90 TRP A C 1
ATOM 677 O O . TRP A 1 90 ? 7.128 -5.770 18.566 1.00 69.88 90 TRP A O 1
ATOM 687 N N . GLN A 1 91 ? 7.288 -4.782 16.550 1.00 74.19 91 GLN A N 1
ATOM 688 C CA . GLN A 1 91 ? 5.843 -4.753 16.280 1.00 74.19 91 GLN A CA 1
ATOM 689 C C . GLN A 1 91 ? 5.278 -6.176 16.177 1.00 74.19 91 GLN A C 1
ATOM 691 O O . GLN A 1 91 ? 4.368 -6.535 16.920 1.00 74.19 91 GLN A O 1
ATOM 696 N N . VAL A 1 92 ? 5.880 -7.017 15.325 1.00 73.12 92 VAL A N 1
ATOM 697 C CA . VAL A 1 92 ? 5.512 -8.433 15.153 1.00 73.12 92 VAL A CA 1
ATOM 698 C C . VAL A 1 92 ? 5.602 -9.182 16.483 1.00 73.12 92 VAL A C 1
ATOM 700 O O . VAL A 1 92 ? 4.667 -9.891 16.856 1.00 73.12 92 VAL A O 1
ATOM 703 N N . LYS A 1 93 ? 6.696 -8.986 17.234 1.00 70.81 93 LYS A N 1
ATOM 704 C CA . LYS A 1 93 ? 6.876 -9.607 18.549 1.00 70.81 93 LYS A CA 1
ATOM 705 C C . LYS A 1 93 ? 5.785 -9.177 19.538 1.00 70.81 93 LYS A C 1
ATOM 707 O O . LYS A 1 93 ? 5.135 -10.043 20.112 1.00 70.81 93 LYS A O 1
ATOM 712 N N . TYR A 1 94 ? 5.550 -7.874 19.699 1.00 76.25 94 TYR A N 1
ATOM 713 C CA . TYR A 1 94 ? 4.544 -7.349 20.627 1.00 76.25 94 TYR A CA 1
ATOM 714 C C . TYR A 1 94 ? 3.132 -7.840 20.280 1.00 76.25 94 TYR A C 1
ATOM 716 O O . TYR A 1 94 ? 2.404 -8.288 21.166 1.00 76.25 94 TYR A 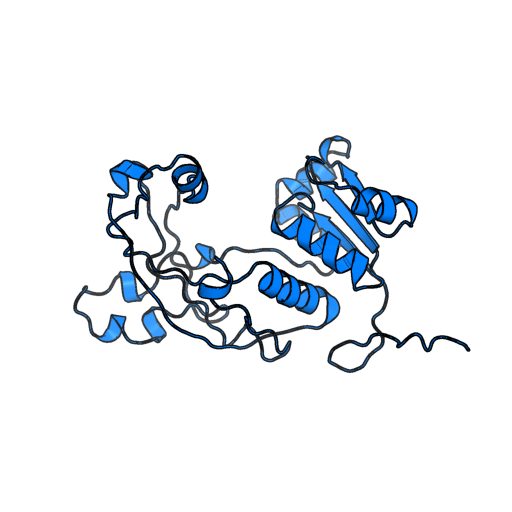O 1
ATOM 724 N N . CYS A 1 95 ? 2.755 -7.809 18.999 1.00 76.06 95 CYS A N 1
ATOM 725 C CA . CYS A 1 95 ? 1.460 -8.301 18.537 1.00 76.06 95 CYS A CA 1
ATOM 726 C C . CYS A 1 95 ? 1.284 -9.804 18.795 1.00 76.06 95 CYS A C 1
ATOM 728 O O . CYS A 1 95 ? 0.223 -10.205 19.268 1.00 76.06 95 CYS A O 1
ATOM 730 N N . SER A 1 96 ? 2.324 -10.614 18.573 1.00 73.56 96 SER A N 1
ATOM 731 C CA . SER A 1 96 ? 2.312 -12.049 18.890 1.00 73.56 96 SER A CA 1
ATOM 732 C C . SER A 1 96 ? 2.174 -12.305 20.400 1.00 73.56 96 SER A C 1
ATOM 734 O O . SER A 1 96 ? 1.244 -12.984 20.830 1.00 73.56 96 SER A O 1
ATOM 736 N N . GLU A 1 97 ? 3.015 -11.671 21.227 1.00 76.25 97 GLU A N 1
ATOM 737 C CA . GLU A 1 97 ? 3.006 -11.825 22.694 1.00 76.25 97 GLU A CA 1
ATOM 738 C C . GLU A 1 97 ? 1.697 -11.357 23.359 1.00 76.25 97 GLU A C 1
ATOM 740 O O . GLU A 1 97 ? 1.353 -11.835 24.437 1.00 76.25 97 GLU A O 1
ATOM 745 N N . ASN A 1 98 ? 0.953 -10.436 22.733 1.00 73.88 98 ASN A N 1
ATOM 746 C CA . ASN A 1 98 ? -0.280 -9.849 23.282 1.00 73.88 98 ASN A CA 1
ATOM 747 C C . ASN A 1 98 ? -1.555 -10.283 22.526 1.00 73.88 98 ASN A C 1
ATOM 749 O O . ASN A 1 98 ? -2.618 -9.681 22.725 1.00 73.88 98 ASN A O 1
ATOM 753 N N . ASN A 1 99 ? -1.445 -11.294 21.652 1.00 72.69 99 ASN A N 1
ATOM 754 C CA . ASN A 1 99 ? -2.503 -11.809 20.774 1.00 72.69 99 ASN A CA 1
ATOM 755 C C . ASN A 1 99 ? -3.296 -10.691 20.061 1.00 72.69 99 ASN A C 1
ATOM 757 O O . ASN A 1 99 ? -4.507 -10.534 20.244 1.00 72.69 99 ASN A O 1
ATOM 761 N N . LYS A 1 100 ? -2.588 -9.848 19.299 1.00 75.12 100 LYS A N 1
ATOM 762 C CA . LYS A 1 100 ? -3.150 -8.741 18.508 1.00 75.12 100 LYS A CA 1
ATOM 763 C C . LYS A 1 100 ? -2.968 -9.006 17.017 1.00 75.12 100 LYS A C 1
ATOM 765 O O . LYS A 1 100 ? -1.867 -9.320 16.572 1.00 75.12 100 LYS A O 1
ATOM 770 N N . ARG A 1 101 ? -4.028 -8.787 16.234 1.00 78.12 101 ARG A N 1
ATOM 771 C CA . ARG A 1 101 ? -3.950 -8.731 14.768 1.00 78.12 101 ARG A CA 1
ATOM 772 C C . ARG A 1 101 ? -3.022 -7.581 14.361 1.00 78.12 101 ARG A C 1
ATOM 774 O O . ARG A 1 101 ? -3.245 -6.445 14.769 1.00 78.12 101 ARG A O 1
ATOM 781 N N . LEU A 1 102 ? -2.009 -7.881 13.553 1.00 79.44 102 LEU A N 1
ATOM 782 C CA . LEU A 1 102 ? -1.131 -6.896 12.922 1.00 79.44 102 LEU A CA 1
ATOM 783 C C . LEU A 1 102 ? -1.477 -6.803 11.433 1.00 79.44 102 LEU A C 1
ATOM 785 O O . LEU A 1 102 ? -1.663 -7.825 10.777 1.00 79.44 102 LEU A O 1
ATOM 789 N N . ILE A 1 103 ? -1.538 -5.583 10.905 1.00 82.06 103 ILE A N 1
ATOM 790 C CA . ILE A 1 103 ? -1.554 -5.304 9.466 1.00 82.06 103 ILE A CA 1
ATOM 791 C C . ILE A 1 103 ? -0.269 -4.527 9.190 1.00 82.06 103 ILE A C 1
ATOM 793 O O . ILE A 1 103 ? -0.084 -3.432 9.718 1.00 82.06 103 ILE A O 1
ATOM 797 N N . HIS A 1 104 ? 0.649 -5.128 8.435 1.00 81.31 104 HIS A N 1
ATOM 798 C CA . HIS A 1 104 ? 1.973 -4.571 8.167 1.00 81.31 104 HIS A CA 1
ATOM 799 C C . HIS A 1 104 ? 2.075 -4.155 6.699 1.00 81.31 104 HIS A C 1
ATOM 801 O O . HIS A 1 104 ? 1.945 -4.988 5.804 1.00 81.31 104 HIS A O 1
ATOM 807 N N . PHE A 1 105 ? 2.354 -2.877 6.449 1.00 81.44 105 PHE A N 1
ATOM 808 C CA . PHE A 1 105 ? 2.567 -2.364 5.099 1.00 81.44 105 PHE A CA 1
ATOM 809 C C . PHE A 1 105 ? 3.941 -2.807 4.588 1.00 81.44 105 PHE A C 1
ATOM 811 O O . PHE A 1 105 ? 4.977 -2.319 5.037 1.00 81.44 105 PHE A O 1
ATOM 818 N N . SER A 1 106 ? 3.938 -3.775 3.671 1.00 78.75 106 SER A N 1
ATOM 819 C CA . SER A 1 106 ? 5.114 -4.150 2.881 1.00 78.75 106 SER A CA 1
ATOM 820 C C . SER A 1 106 ? 5.283 -3.213 1.672 1.00 78.75 106 SER A C 1
ATOM 822 O O . SER A 1 106 ? 4.524 -2.261 1.491 1.00 78.75 106 SER A O 1
ATOM 824 N N . THR A 1 107 ? 6.271 -3.493 0.826 1.00 79.56 107 THR A N 1
ATOM 825 C CA . THR A 1 107 ? 6.504 -2.825 -0.463 1.00 79.56 107 THR A CA 1
ATOM 826 C C . THR A 1 107 ? 6.531 -3.863 -1.584 1.00 79.56 107 THR A C 1
ATOM 828 O O . THR A 1 107 ? 7.003 -4.978 -1.379 1.00 79.56 107 THR A O 1
ATOM 831 N N . CYS A 1 108 ? 6.088 -3.501 -2.791 1.00 77.88 108 CYS A N 1
ATOM 832 C CA . CYS A 1 108 ? 6.252 -4.337 -3.988 1.00 77.88 108 CYS A CA 1
ATOM 833 C C . CYS A 1 108 ? 7.731 -4.548 -4.380 1.00 77.88 108 CYS A C 1
ATOM 835 O O . CYS A 1 108 ? 8.042 -5.378 -5.227 1.00 77.88 108 CYS A O 1
ATOM 837 N N . GLU A 1 109 ? 8.659 -3.845 -3.731 1.00 78.06 109 GLU A N 1
ATOM 838 C CA . GLU A 1 109 ? 10.104 -4.016 -3.907 1.00 78.06 109 GLU A CA 1
ATOM 839 C C . GLU A 1 109 ? 10.653 -5.311 -3.300 1.00 78.06 109 GLU A C 1
ATOM 841 O O . GLU A 1 109 ? 11.776 -5.686 -3.629 1.00 78.06 109 GLU A O 1
ATOM 846 N N . VAL A 1 110 ? 9.871 -6.047 -2.494 1.00 75.56 110 VAL A N 1
ATOM 847 C CA . VAL A 1 110 ? 10.279 -7.384 -2.017 1.00 75.56 110 VAL A CA 1
ATOM 848 C C . VAL A 1 110 ? 10.474 -8.382 -3.162 1.00 75.56 110 VAL A C 1
ATOM 850 O O . VAL A 1 110 ? 11.346 -9.239 -3.066 1.00 75.56 110 VAL A O 1
ATOM 853 N N . TYR A 1 111 ? 9.727 -8.239 -4.263 1.00 76.06 111 TYR A N 1
ATOM 854 C CA . TYR A 1 111 ? 9.905 -9.062 -5.462 1.00 76.06 111 TYR A CA 1
ATOM 855 C C . TYR A 1 111 ? 11.203 -8.720 -6.218 1.00 76.06 111 TYR A C 1
ATOM 857 O O . TYR A 1 111 ? 11.781 -9.581 -6.875 1.00 76.06 111 TYR A O 1
ATOM 865 N N . GLY A 1 112 ? 11.693 -7.480 -6.098 1.00 81.69 112 GLY A N 1
ATOM 866 C CA . GLY A 1 112 ? 12.907 -7.005 -6.762 1.00 81.69 112 GLY A CA 1
ATOM 867 C C . GLY A 1 112 ? 12.763 -6.910 -8.285 1.00 81.69 112 GLY A C 1
ATOM 868 O O . GLY A 1 112 ? 12.130 -5.972 -8.774 1.00 81.69 112 GLY A O 1
ATOM 869 N N . LYS A 1 113 ? 13.378 -7.843 -9.021 1.00 81.38 113 LYS A N 1
ATOM 870 C CA . LYS A 1 113 ? 13.333 -7.955 -10.493 1.00 81.38 113 LYS A CA 1
ATOM 871 C C . LYS A 1 113 ? 12.495 -9.141 -10.966 1.00 81.38 113 LYS A C 1
ATOM 873 O O . LYS A 1 113 ? 12.449 -10.174 -10.306 1.00 81.38 113 LYS A O 1
ATOM 878 N N . THR A 1 114 ? 11.895 -9.029 -12.151 1.00 84.12 114 THR A N 1
ATOM 879 C CA . THR A 1 114 ? 11.190 -10.156 -12.777 1.00 84.12 114 THR A CA 1
ATOM 880 C C . THR A 1 114 ? 12.159 -11.235 -13.269 1.00 84.12 114 THR A C 1
ATOM 882 O O . THR A 1 114 ? 13.323 -10.958 -13.578 1.00 84.12 114 THR A O 1
ATOM 885 N N . ILE A 1 115 ? 11.670 -12.471 -13.423 1.00 84.88 115 ILE A N 1
ATOM 886 C CA . ILE A 1 115 ? 12.434 -13.571 -14.037 1.00 84.88 115 ILE A CA 1
ATOM 887 C C . ILE A 1 115 ? 12.736 -13.242 -15.511 1.00 84.88 115 ILE A C 1
ATOM 889 O O . ILE A 1 115 ? 13.851 -13.460 -15.987 1.00 84.88 115 ILE A O 1
ATOM 893 N N . GLY A 1 116 ? 11.773 -12.643 -16.222 1.00 83.19 116 GLY A N 1
ATOM 894 C CA . GLY A 1 116 ? 11.913 -12.211 -17.613 1.00 83.19 116 GLY A CA 1
ATOM 895 C C . GLY A 1 116 ? 13.039 -11.197 -17.834 1.00 83.19 116 GLY A C 1
ATOM 896 O O . GLY A 1 116 ? 13.627 -11.171 -18.917 1.00 83.19 116 GLY A O 1
ATOM 897 N N . SER A 1 117 ? 13.406 -10.412 -16.813 1.00 85.12 117 SER A N 1
ATOM 898 C CA . SER A 1 117 ? 14.520 -9.457 -16.889 1.00 85.12 117 SER A CA 1
ATOM 899 C C . SER A 1 117 ? 15.873 -10.110 -17.216 1.00 85.12 117 SER A C 1
ATOM 901 O O . SER A 1 117 ? 16.672 -9.497 -17.928 1.00 85.12 117 SER A O 1
ATOM 903 N N . PHE A 1 118 ? 16.090 -11.360 -16.783 1.00 86.25 118 PHE A N 1
ATOM 904 C CA . PHE A 1 118 ? 17.332 -12.126 -16.962 1.00 86.25 118 PHE A CA 1
ATOM 905 C C . PHE A 1 118 ? 17.403 -12.907 -18.285 1.00 86.25 118 PHE A C 1
ATOM 907 O O . PHE A 1 118 ? 18.464 -13.415 -18.644 1.00 86.25 118 PHE A O 1
ATOM 914 N N . LEU A 1 119 ? 16.296 -13.007 -19.026 1.00 85.94 119 LEU A N 1
ATOM 915 C CA . LEU A 1 119 ? 16.258 -13.676 -20.330 1.00 85.94 119 LEU A CA 1
ATOM 916 C C . LEU A 1 119 ? 16.889 -12.803 -21.435 1.00 85.94 119 LEU A C 1
ATOM 918 O O . LEU A 1 119 ? 16.898 -11.576 -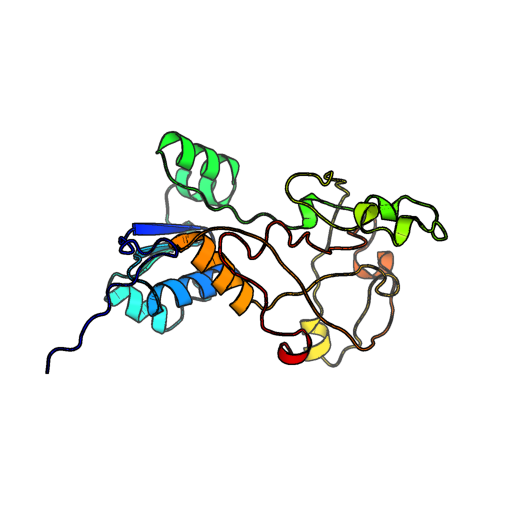21.304 1.00 85.94 119 LEU A O 1
ATOM 922 N N . PRO A 1 120 ? 17.342 -13.375 -22.568 1.00 88.62 120 PRO A N 1
ATOM 923 C CA . PRO A 1 120 ? 17.714 -12.601 -23.760 1.00 88.62 120 PRO A CA 1
ATOM 924 C C . PRO A 1 120 ? 16.623 -11.592 -24.157 1.00 88.62 120 PRO A C 1
ATOM 926 O O . PRO A 1 120 ? 15.435 -11.869 -23.977 1.00 88.62 120 PRO A O 1
ATOM 929 N N . LYS A 1 121 ? 16.998 -10.400 -24.651 1.00 84.62 121 LYS A N 1
ATOM 930 C CA . LYS A 1 121 ? 16.049 -9.293 -24.928 1.00 84.62 121 LYS A CA 1
ATOM 931 C C . LYS A 1 121 ? 14.980 -9.655 -25.968 1.00 84.62 121 LYS A C 1
ATOM 933 O O . LYS A 1 121 ? 13.870 -9.141 -25.911 1.00 84.62 121 LYS A O 1
ATOM 938 N N . ASP A 1 122 ? 15.346 -10.538 -26.882 1.00 89.25 122 ASP A N 1
ATOM 939 C CA . ASP A 1 122 ? 14.585 -11.115 -27.987 1.00 89.25 122 ASP A CA 1
ATOM 940 C C . ASP A 1 122 ? 13.812 -12.395 -27.610 1.00 89.25 122 ASP A C 1
ATOM 942 O O . ASP A 1 122 ? 13.055 -12.920 -28.424 1.00 89.25 122 ASP A O 1
ATOM 946 N N . SER A 1 123 ? 13.970 -12.907 -26.383 1.00 90.38 123 SER A N 1
ATOM 947 C CA . SER A 1 123 ? 13.307 -14.141 -25.952 1.00 90.38 123 SER A CA 1
ATOM 948 C C . SER A 1 123 ? 11.778 -13.972 -25.910 1.00 90.38 123 SER A C 1
ATOM 950 O O . SER A 1 123 ? 11.293 -13.106 -25.175 1.00 90.38 123 SER A O 1
ATOM 952 N N . PRO A 1 124 ? 10.989 -14.818 -26.607 1.00 87.69 124 PRO A N 1
ATOM 953 C CA . PRO A 1 124 ? 9.528 -14.698 -26.633 1.00 87.69 124 PRO A CA 1
ATOM 954 C C . PRO A 1 124 ? 8.891 -14.911 -25.252 1.00 87.69 124 PRO A C 1
ATOM 956 O O . PRO A 1 124 ? 7.836 -14.351 -24.967 1.00 87.69 124 PRO A O 1
ATOM 959 N N . LEU A 1 125 ? 9.573 -15.635 -24.358 1.00 86.38 125 LEU A N 1
ATOM 960 C CA . LEU A 1 125 ? 9.167 -15.849 -22.965 1.00 86.38 125 LEU A CA 1
ATOM 961 C C . LEU A 1 125 ? 9.076 -14.540 -22.154 1.00 86.38 125 LEU A C 1
ATOM 963 O O . LEU A 1 125 ? 8.385 -14.497 -21.146 1.00 86.38 125 LEU A O 1
ATOM 967 N N . ARG A 1 126 ? 9.691 -13.432 -22.606 1.00 85.56 126 ARG A N 1
ATOM 968 C CA . ARG A 1 126 ? 9.491 -12.096 -22.003 1.00 85.56 126 ARG A CA 1
ATOM 969 C C . ARG A 1 126 ? 8.057 -11.557 -22.145 1.00 85.56 126 ARG A C 1
ATOM 971 O O . ARG A 1 126 ? 7.728 -10.578 -21.474 1.00 85.56 126 ARG A O 1
ATOM 978 N N . GLN A 1 127 ? 7.242 -12.162 -23.013 1.00 85.81 127 GLN A N 1
ATOM 979 C CA . GLN A 1 127 ? 5.823 -11.841 -23.217 1.00 85.81 127 GLN A CA 1
ATOM 980 C C . GLN A 1 127 ? 4.875 -12.844 -22.537 1.00 85.81 127 GLN A C 1
ATOM 982 O O . GLN A 1 127 ? 3.664 -12.647 -22.571 1.00 85.81 127 GLN A O 1
ATOM 987 N N . ASP A 1 128 ? 5.398 -13.904 -21.915 1.00 86.62 128 ASP A N 1
ATOM 988 C CA . ASP A 1 128 ? 4.601 -14.852 -21.134 1.00 86.62 128 ASP A CA 1
ATOM 989 C C . ASP A 1 128 ? 4.400 -14.295 -19.704 1.00 86.62 128 ASP A C 1
ATOM 991 O O . ASP A 1 128 ? 5.393 -13.989 -19.028 1.00 86.62 128 ASP A O 1
ATOM 995 N N . PRO A 1 129 ? 3.146 -14.149 -19.220 1.00 85.44 129 PRO A N 1
ATOM 996 C CA . PRO A 1 129 ? 2.838 -13.673 -17.871 1.00 85.44 129 PRO A CA 1
ATOM 997 C C . PRO A 1 129 ? 3.608 -14.376 -16.748 1.00 85.44 129 PRO A C 1
ATOM 999 O O . PRO A 1 129 ? 3.958 -13.721 -15.764 1.00 85.44 129 PRO A O 1
ATOM 1002 N N . ALA A 1 130 ? 3.940 -15.664 -16.899 1.00 85.44 130 ALA A N 1
ATOM 1003 C CA . ALA A 1 130 ? 4.695 -16.437 -15.910 1.00 85.44 130 ALA A CA 1
ATOM 1004 C C . ALA A 1 130 ? 6.096 -15.864 -15.611 1.00 85.44 130 ALA A C 1
ATOM 1006 O O . ALA A 1 130 ? 6.690 -16.184 -14.581 1.00 85.44 130 ALA A O 1
ATOM 1007 N N . TYR A 1 131 ? 6.624 -14.999 -16.483 1.00 84.69 131 TYR A N 1
ATOM 1008 C CA . TYR A 1 131 ? 7.942 -14.388 -16.335 1.00 84.69 131 TYR A CA 1
ATOM 1009 C C . TYR A 1 131 ? 7.909 -12.944 -15.818 1.00 84.69 131 TYR A C 1
ATOM 1011 O O . TYR A 1 131 ? 8.983 -12.412 -15.528 1.00 84.69 131 TYR A O 1
ATOM 1019 N N . TYR A 1 132 ? 6.735 -12.304 -15.689 1.00 83.81 132 TYR A N 1
ATOM 1020 C CA . TYR A 1 132 ? 6.632 -10.897 -15.262 1.00 83.81 132 TYR A CA 1
ATOM 1021 C C . TYR A 1 132 ? 5.488 -10.529 -14.301 1.00 83.81 132 TYR A C 1
ATOM 1023 O O . TYR A 1 132 ? 5.528 -9.433 -13.740 1.00 83.81 132 TYR A O 1
ATOM 1031 N N . VAL A 1 133 ? 4.479 -11.383 -14.106 1.00 84.31 133 VAL A N 1
ATOM 1032 C CA . VAL A 1 133 ? 3.397 -11.148 -13.134 1.00 84.31 133 VAL A CA 1
ATOM 1033 C C . VAL A 1 133 ? 3.867 -11.530 -11.726 1.00 84.31 133 VAL A C 1
ATOM 1035 O O . VAL A 1 133 ? 4.511 -12.563 -11.542 1.00 84.31 133 VAL A O 1
ATOM 1038 N N . LEU A 1 134 ? 3.568 -10.686 -10.733 1.00 83.25 134 LEU A N 1
ATOM 1039 C CA . LEU A 1 134 ? 4.093 -10.802 -9.367 1.00 83.25 134 LEU A CA 1
ATOM 1040 C C . LEU A 1 134 ? 3.029 -11.321 -8.383 1.00 83.25 134 LEU A C 1
ATOM 1042 O O . LEU A 1 134 ? 2.249 -10.538 -7.839 1.00 83.25 134 LEU A O 1
ATOM 1046 N N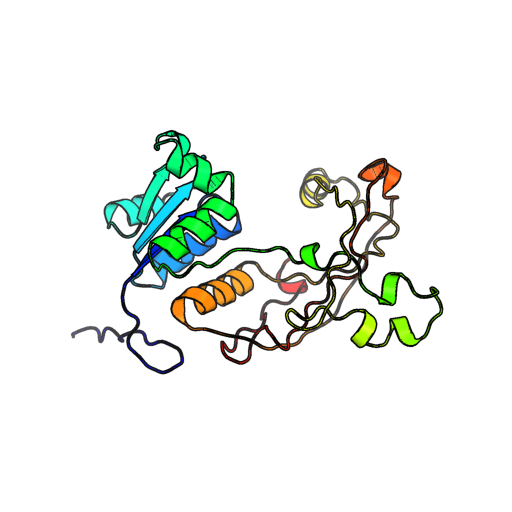 . LYS A 1 135 ? 3.018 -12.640 -8.160 1.00 81.19 135 LYS A N 1
ATOM 1047 C CA . LYS A 1 135 ? 2.155 -13.377 -7.222 1.00 81.19 135 LYS A CA 1
ATOM 1048 C C . LYS A 1 135 ? 2.707 -13.378 -5.797 1.00 81.19 135 LYS A C 1
ATOM 1050 O O . LYS A 1 135 ? 3.879 -13.682 -5.592 1.00 81.19 135 LYS A O 1
ATOM 1055 N N . GLU A 1 136 ? 1.844 -13.125 -4.814 1.00 77.81 136 GLU A N 1
ATOM 1056 C CA . GLU A 1 136 ? 2.214 -13.087 -3.385 1.00 77.81 136 GLU A CA 1
ATOM 1057 C C . GLU A 1 136 ? 2.565 -14.472 -2.805 1.00 77.81 136 GLU A C 1
ATOM 1059 O O . GLU A 1 136 ? 3.315 -14.562 -1.835 1.00 77.81 136 GLU A O 1
ATOM 1064 N N . ASP A 1 137 ? 2.054 -15.551 -3.403 1.00 78.19 137 ASP A N 1
ATOM 1065 C CA . ASP A 1 137 ? 2.247 -16.941 -2.973 1.00 78.19 137 ASP A CA 1
ATOM 1066 C C . ASP A 1 137 ? 3.248 -17.746 -3.825 1.00 78.19 137 ASP A C 1
ATOM 1068 O O . ASP A 1 137 ? 3.880 -18.665 -3.303 1.00 78.19 137 ASP A O 1
ATOM 1072 N N . GLU A 1 138 ? 3.424 -17.406 -5.108 1.00 77.38 138 GLU A N 1
ATOM 1073 C CA . GLU A 1 138 ? 4.283 -18.157 -6.043 1.00 77.38 138 GLU A CA 1
ATOM 1074 C C . GLU A 1 138 ? 5.561 -17.425 -6.511 1.00 77.38 138 GLU A C 1
ATOM 1076 O O . GLU A 1 138 ? 6.531 -18.095 -6.876 1.00 77.38 138 GLU A O 1
ATOM 1081 N N . SER A 1 139 ? 5.606 -16.084 -6.564 1.00 78.50 139 SER A N 1
ATOM 1082 C CA . SER A 1 139 ? 6.722 -15.383 -7.228 1.00 78.50 139 SER A CA 1
ATOM 1083 C C . SER A 1 139 ? 7.982 -15.269 -6.350 1.00 78.50 139 SER A C 1
ATOM 1085 O O . SER A 1 139 ? 7.893 -14.888 -5.182 1.00 78.50 139 SER A O 1
ATOM 1087 N N . PRO A 1 140 ? 9.188 -15.524 -6.897 1.00 66.69 140 PRO A N 1
ATOM 1088 C CA . PRO A 1 140 ? 10.434 -15.436 -6.141 1.00 66.69 140 PRO A CA 1
ATOM 1089 C C . PRO A 1 140 ? 10.871 -13.985 -5.889 1.00 66.69 140 PRO A C 1
ATOM 1091 O O . PRO A 1 140 ? 10.775 -13.125 -6.762 1.00 66.69 140 PRO A O 1
ATOM 1094 N N . CYS A 1 141 ? 11.450 -13.734 -4.714 1.00 67.94 141 CYS A N 1
ATOM 1095 C CA . CYS A 1 141 ? 12.042 -12.446 -4.347 1.00 67.94 141 CYS A CA 1
ATOM 1096 C C . CYS A 1 141 ? 13.469 -12.301 -4.908 1.00 67.94 141 CYS A C 1
ATOM 1098 O O . CYS A 1 141 ? 14.429 -12.758 -4.283 1.00 67.94 141 CYS A O 1
ATOM 1100 N N . ILE A 1 142 ? 13.637 -11.648 -6.064 1.00 68.12 142 ILE A N 1
ATOM 1101 C CA . ILE A 1 142 ? 14.951 -11.429 -6.695 1.00 68.12 142 ILE A CA 1
ATOM 1102 C C . ILE A 1 142 ? 15.499 -10.050 -6.301 1.00 68.12 142 ILE A C 1
ATOM 1104 O O . ILE A 1 142 ? 15.519 -9.102 -7.088 1.00 68.12 142 ILE A O 1
ATOM 1108 N N . LEU A 1 143 ? 15.912 -9.938 -5.037 1.00 53.22 143 LEU A N 1
ATOM 1109 C CA . LEU A 1 143 ? 16.383 -8.691 -4.429 1.00 53.22 143 LEU A CA 1
ATOM 1110 C C . LEU A 1 143 ? 17.709 -8.197 -5.034 1.00 53.22 143 LEU A C 1
ATOM 1112 O O . LEU A 1 143 ? 18.696 -8.929 -5.092 1.00 53.22 143 LEU A O 1
ATOM 1116 N N . VAL A 1 144 ? 17.741 -6.911 -5.388 1.00 47.94 144 VAL A N 1
ATOM 1117 C CA . VAL A 1 144 ? 18.926 -6.165 -5.846 1.00 47.94 144 VAL A CA 1
ATOM 1118 C C . VAL A 1 144 ? 19.062 -4.834 -5.079 1.00 47.94 144 VAL A C 1
ATOM 1120 O O . VAL A 1 144 ? 18.084 -4.395 -4.468 1.00 47.94 144 VAL A O 1
ATOM 1123 N N . PRO A 1 145 ? 20.242 -4.178 -5.045 1.00 42.50 145 PRO A N 1
ATOM 1124 C CA . PRO A 1 145 ? 20.453 -2.959 -4.252 1.00 42.50 145 PRO A CA 1
ATOM 1125 C C . PRO A 1 145 ? 19.717 -1.715 -4.795 1.00 42.50 145 PRO A C 1
ATOM 1127 O O . PRO A 1 145 ? 20.269 -0.926 -5.559 1.00 42.50 145 PRO A O 1
ATOM 1130 N N . LEU A 1 146 ? 18.477 -1.497 -4.351 1.00 44.81 146 LEU A N 1
ATOM 1131 C CA . LEU A 1 146 ? 17.678 -0.323 -4.725 1.00 44.81 146 LEU A CA 1
ATOM 1132 C C . LEU A 1 146 ? 18.131 0.956 -3.986 1.00 44.81 146 LEU A C 1
ATOM 1134 O O . LEU A 1 146 ? 18.335 0.944 -2.769 1.00 44.81 146 LEU A O 1
ATOM 1138 N N . LYS A 1 147 ? 18.234 2.083 -4.709 1.00 43.09 147 LYS A N 1
ATOM 1139 C CA . LYS A 1 147 ? 18.523 3.425 -4.150 1.00 43.09 147 LYS A CA 1
ATOM 1140 C C . LYS A 1 147 ? 17.873 4.565 -4.954 1.00 43.09 147 LYS A C 1
ATOM 1142 O O . LYS A 1 147 ? 18.545 5.223 -5.741 1.00 43.09 147 LYS A O 1
ATOM 1147 N N . SER A 1 148 ? 16.601 4.874 -4.718 1.00 47.09 148 SER A N 1
ATOM 1148 C CA . SER A 1 148 ? 15.965 6.096 -5.244 1.00 47.09 148 SER A CA 1
ATOM 1149 C C . SER A 1 148 ? 15.553 7.045 -4.112 1.00 47.09 148 SER A C 1
ATOM 1151 O O . SER A 1 148 ? 15.194 6.609 -3.016 1.00 47.09 148 SER A O 1
ATOM 1153 N N . ARG A 1 149 ? 15.647 8.362 -4.351 1.00 43.81 149 ARG A N 1
ATOM 1154 C CA . ARG A 1 149 ? 15.187 9.412 -3.414 1.00 43.81 149 ARG A CA 1
ATOM 1155 C C . ARG A 1 149 ? 14.464 10.595 -4.064 1.00 43.81 149 ARG A C 1
ATOM 1157 O O . ARG A 1 149 ? 13.818 11.353 -3.346 1.00 43.81 149 ARG A O 1
ATOM 1164 N N . ASP A 1 150 ? 14.524 10.722 -5.385 1.00 50.84 150 ASP A N 1
ATOM 1165 C CA . ASP A 1 150 ? 13.995 11.869 -6.124 1.00 50.84 150 ASP A CA 1
ATOM 1166 C C . ASP A 1 150 ? 12.736 11.502 -6.921 1.00 50.84 150 ASP A C 1
ATOM 1168 O O . ASP A 1 150 ? 12.648 10.422 -7.509 1.00 50.84 150 ASP A O 1
ATOM 1172 N N . GLY A 1 151 ? 11.756 12.411 -6.925 1.00 54.47 151 GLY A N 1
ATOM 1173 C CA . GLY A 1 151 ? 10.451 12.244 -7.573 1.00 54.47 151 GLY A CA 1
ATOM 1174 C C . GLY A 1 151 ? 10.168 13.299 -8.647 1.00 54.47 151 GLY A C 1
ATOM 1175 O O . GLY A 1 151 ? 10.892 14.281 -8.781 1.00 54.47 151 GLY A O 1
ATOM 1176 N N . LEU A 1 152 ? 9.087 13.103 -9.410 1.00 57.25 152 LEU A N 1
ATOM 1177 C CA . LEU A 1 152 ? 8.782 13.898 -10.611 1.00 57.25 152 LEU A CA 1
ATOM 1178 C C . LEU A 1 152 ? 8.195 15.295 -10.325 1.00 57.25 152 LEU A C 1
ATOM 1180 O O . LEU A 1 152 ? 8.558 16.265 -10.991 1.00 57.25 152 LEU A O 1
ATOM 1184 N N . MET A 1 153 ? 7.305 15.415 -9.332 1.00 53.28 153 MET A N 1
ATOM 1185 C CA . MET A 1 153 ? 6.546 16.651 -9.059 1.00 53.28 153 MET A CA 1
ATOM 1186 C C . MET A 1 153 ? 7.401 17.911 -8.821 1.00 53.28 153 MET A C 1
ATOM 1188 O O . MET A 1 153 ? 7.038 18.960 -9.356 1.00 53.28 153 MET A O 1
ATOM 1192 N N . PRO A 1 154 ? 8.538 17.869 -8.092 1.00 64.62 154 PRO A N 1
ATOM 1193 C CA . PRO A 1 154 ? 9.379 19.049 -7.906 1.00 64.62 154 PRO A CA 1
ATOM 1194 C C . PRO A 1 154 ? 9.885 19.660 -9.219 1.00 64.62 154 PRO A C 1
ATOM 1196 O O . PRO A 1 154 ? 10.035 20.875 -9.286 1.00 64.62 154 PRO A O 1
ATOM 1199 N N . ASN A 1 155 ? 10.130 18.854 -10.258 1.00 60.12 155 ASN A N 1
ATOM 1200 C CA . ASN A 1 155 ? 10.606 19.358 -11.550 1.00 60.12 155 ASN A CA 1
ATOM 1201 C C . ASN A 1 155 ? 9.467 20.063 -12.297 1.00 60.12 155 ASN A C 1
ATOM 1203 O O . ASN A 1 155 ? 9.635 21.199 -12.736 1.00 60.12 155 ASN A O 1
ATOM 1207 N N . LEU A 1 156 ? 8.284 19.437 -12.342 1.00 60.00 156 LEU A N 1
ATOM 1208 C CA . LEU A 1 156 ? 7.079 20.009 -12.953 1.00 60.00 156 LEU A CA 1
ATOM 1209 C C . LEU A 1 156 ? 6.714 21.368 -12.328 1.00 60.00 156 LEU A C 1
ATOM 1211 O O . LEU A 1 156 ? 6.484 22.335 -13.048 1.00 60.00 156 LEU A O 1
ATOM 1215 N N . LEU A 1 157 ? 6.756 21.471 -10.994 1.00 65.25 157 LEU A N 1
ATOM 1216 C CA . LEU A 1 157 ? 6.494 22.715 -10.255 1.00 65.25 157 LEU A CA 1
ATOM 1217 C C . LEU A 1 157 ? 7.526 23.831 -10.511 1.00 65.25 157 LEU A C 1
ATOM 1219 O O . LEU A 1 157 ? 7.234 24.995 -10.246 1.00 65.25 157 LEU A O 1
ATOM 1223 N N . ARG A 1 158 ? 8.721 23.499 -11.018 1.00 75.31 158 ARG A N 1
ATOM 1224 C CA . ARG A 1 158 ? 9.762 24.467 -11.417 1.00 75.31 158 ARG A CA 1
ATOM 1225 C C . ARG A 1 158 ? 9.797 24.726 -12.930 1.00 75.31 158 ARG A C 1
ATOM 1227 O O . ARG A 1 158 ? 10.644 25.490 -13.383 1.00 75.31 158 ARG A O 1
ATOM 1234 N N . GLY A 1 159 ? 8.909 24.105 -13.712 1.00 66.25 159 GLY A N 1
ATOM 1235 C CA . GLY A 1 159 ? 8.951 24.152 -15.179 1.00 66.25 159 GLY A CA 1
ATOM 1236 C C . GLY A 1 159 ? 10.165 23.433 -15.784 1.00 66.25 159 GLY A C 1
ATOM 1237 O O . GLY A 1 159 ? 10.528 23.686 -16.930 1.00 66.25 159 GLY A O 1
ATOM 1238 N N . GLU A 1 160 ? 10.820 22.558 -15.019 1.00 72.38 160 GLU A N 1
ATOM 1239 C CA . GLU A 1 160 ? 11.974 21.787 -15.473 1.00 72.38 160 GLU A CA 1
ATOM 1240 C C . GLU A 1 160 ? 11.544 20.557 -16.278 1.00 72.38 160 GLU A C 1
ATOM 1242 O O . GLU A 1 160 ? 10.535 19.914 -15.982 1.00 72.38 160 GLU A O 1
ATOM 1247 N N . LEU A 1 161 ? 12.367 20.184 -17.262 1.00 67.50 161 LEU A N 1
ATOM 1248 C CA . LEU A 1 161 ? 12.159 18.976 -18.057 1.00 67.50 161 LEU A CA 1
ATOM 1249 C C . LEU A 1 161 ? 12.071 17.728 -17.165 1.00 67.50 161 LEU A C 1
ATOM 1251 O O . LEU A 1 161 ? 12.898 17.513 -16.268 1.00 67.50 161 LEU A O 1
ATOM 1255 N N . LEU A 1 162 ? 11.081 16.879 -17.451 1.00 72.38 162 LEU A N 1
ATOM 1256 C CA . LEU A 1 162 ? 11.003 15.543 -16.872 1.00 72.38 162 LEU A CA 1
ATOM 1257 C C . LEU A 1 162 ? 12.176 14.695 -17.376 1.00 72.38 162 LEU A C 1
ATOM 1259 O O . LEU A 1 162 ? 12.624 14.828 -18.512 1.00 72.38 162 LEU A O 1
ATOM 1263 N N . LYS A 1 163 ? 12.680 13.839 -16.491 1.00 73.94 163 LYS A N 1
ATOM 1264 C CA . LYS A 1 163 ? 13.899 13.050 -16.665 1.00 73.94 163 LYS A CA 1
ATOM 1265 C C . LYS A 1 163 ? 13.533 11.574 -16.481 1.00 73.94 163 LYS A C 1
ATOM 1267 O O . LYS A 1 163 ? 13.544 11.104 -15.345 1.00 73.94 163 LYS A O 1
ATOM 1272 N N . LEU A 1 164 ? 13.147 10.860 -17.545 1.00 68.62 164 LEU A N 1
ATOM 1273 C CA . LEU A 1 164 ? 12.950 9.405 -17.453 1.00 68.62 164 LEU A CA 1
ATOM 1274 C C . LEU A 1 164 ? 14.302 8.716 -17.332 1.00 68.62 164 LEU A C 1
ATOM 1276 O O . LEU A 1 164 ? 15.129 8.853 -18.220 1.00 68.62 164 LEU A O 1
ATOM 1280 N N . VAL A 1 165 ? 14.507 7.937 -16.280 1.00 73.62 165 VAL A N 1
ATOM 1281 C CA . VAL A 1 165 ? 15.736 7.159 -16.113 1.00 73.62 165 VAL A CA 1
ATOM 1282 C C . VAL A 1 165 ? 15.755 5.944 -17.048 1.00 73.62 165 VAL A C 1
ATOM 1284 O O . VAL A 1 165 ? 14.769 5.215 -17.133 1.00 73.62 165 VAL A O 1
ATOM 1287 N N . ASP A 1 166 ? 16.887 5.757 -17.733 1.00 77.06 166 ASP A N 1
ATOM 1288 C CA . ASP A 1 166 ? 17.198 4.696 -18.699 1.00 77.06 166 ASP A CA 1
ATOM 1289 C C . ASP A 1 166 ? 16.046 4.443 -19.681 1.00 77.06 166 ASP A C 1
ATOM 1291 O O . ASP A 1 166 ? 15.403 3.392 -19.665 1.00 77.06 166 ASP A O 1
ATOM 1295 N N . CYS A 1 167 ? 15.748 5.446 -20.514 1.00 72.25 167 CYS A N 1
ATOM 1296 C CA . CYS A 1 167 ? 14.685 5.443 -21.525 1.00 72.25 167 CYS A CA 1
ATOM 1297 C C . CYS A 1 167 ? 13.291 5.095 -20.977 1.00 72.25 167 CYS A C 1
ATOM 1299 O O . CYS A 1 167 ? 12.440 4.602 -21.722 1.00 72.25 167 CYS A O 1
ATOM 1301 N N . GLY A 1 168 ? 13.068 5.283 -19.670 1.00 65.19 168 GLY A N 1
ATOM 1302 C CA . GLY A 1 168 ? 11.829 4.914 -18.987 1.00 65.19 168 GLY A CA 1
ATOM 1303 C C . GLY A 1 168 ? 11.478 3.427 -19.098 1.00 65.19 168 GLY A C 1
ATOM 1304 O O . GLY A 1 168 ? 10.304 3.083 -19.002 1.00 65.19 168 GLY A O 1
ATOM 1305 N N . GLN A 1 169 ? 12.456 2.541 -19.338 1.00 70.75 169 GLN A N 1
ATOM 1306 C CA . GLN A 1 169 ? 12.187 1.119 -19.613 1.00 70.75 169 GLN A CA 1
ATOM 1307 C C . GLN A 1 169 ? 11.570 0.374 -18.414 1.00 70.75 169 GLN A C 1
ATOM 1309 O O . GLN A 1 169 ? 10.927 -0.659 -18.602 1.00 70.75 169 GLN A O 1
ATOM 1314 N N . SER A 1 170 ? 11.744 0.898 -17.198 1.00 73.31 170 SER A N 1
ATOM 1315 C CA . SER A 1 170 ? 11.149 0.382 -15.963 1.00 73.31 170 SER A CA 1
ATOM 1316 C C . SER A 1 170 ? 9.634 0.626 -15.899 1.00 73.31 170 SER A C 1
ATOM 1318 O O . SER A 1 170 ? 9.178 1.726 -15.588 1.00 73.31 170 SER A O 1
ATOM 1320 N N . GLN A 1 171 ? 8.832 -0.419 -16.114 1.00 73.06 171 GLN A N 1
ATOM 1321 C CA . GLN A 1 171 ? 7.365 -0.338 -16.119 1.00 73.06 171 GLN A CA 1
ATOM 1322 C C . GLN A 1 171 ? 6.783 -0.364 -14.696 1.00 73.06 171 GLN A C 1
ATOM 1324 O O . GLN A 1 171 ? 7.247 -1.112 -13.825 1.00 73.06 171 GLN A O 1
ATOM 1329 N N . ARG A 1 172 ? 5.739 0.433 -14.439 1.00 76.25 172 ARG A N 1
ATOM 1330 C CA . ARG A 1 172 ? 5.085 0.566 -13.126 1.00 76.25 172 ARG A CA 1
ATOM 1331 C C . ARG A 1 172 ? 3.568 0.623 -13.274 1.00 76.25 172 ARG A C 1
ATOM 1333 O O . ARG A 1 172 ? 3.062 1.483 -13.984 1.00 76.25 172 ARG A O 1
ATOM 1340 N N . THR A 1 173 ? 2.848 -0.227 -12.546 1.00 76.06 173 THR A N 1
ATOM 1341 C CA . THR A 1 173 ? 1.413 -0.032 -12.313 1.00 76.06 173 THR A CA 1
ATOM 1342 C C . THR A 1 173 ? 1.213 1.020 -11.219 1.00 76.06 173 THR A C 1
ATOM 1344 O O . THR A 1 173 ? 1.772 0.898 -10.127 1.00 76.06 173 THR A O 1
ATOM 1347 N N . PHE A 1 174 ? 0.408 2.043 -11.504 1.00 73.44 174 PHE A N 1
ATOM 1348 C CA . PHE A 1 174 ? -0.041 3.042 -10.532 1.00 73.44 174 PHE A CA 1
ATOM 1349 C C . PHE A 1 174 ? -1.481 2.740 -10.094 1.00 73.44 174 PHE A C 1
ATOM 1351 O O . PHE A 1 174 ? -2.257 2.157 -10.847 1.00 73.44 174 PHE A O 1
ATOM 1358 N N . VAL A 1 175 ? -1.836 3.142 -8.875 1.00 73.94 175 VAL A N 1
ATOM 1359 C CA . VAL A 1 175 ? -3.178 2.992 -8.291 1.00 73.94 175 VAL A CA 1
ATOM 1360 C C . VAL A 1 175 ? -3.530 4.276 -7.546 1.00 73.94 175 VAL A C 1
ATOM 1362 O O . VAL A 1 175 ? -2.644 4.916 -6.972 1.00 73.94 175 VAL A O 1
ATOM 1365 N N . TYR A 1 176 ? -4.803 4.681 -7.551 1.00 79.19 176 TYR A N 1
ATOM 1366 C CA . TYR A 1 176 ? -5.204 5.876 -6.816 1.00 79.19 176 TYR A CA 1
ATOM 1367 C C . TYR A 1 176 ? -5.058 5.671 -5.308 1.00 79.19 176 TYR A C 1
ATOM 1369 O O . TYR A 1 176 ? -5.310 4.586 -4.772 1.00 79.19 176 TYR A O 1
ATOM 1377 N N . ILE A 1 177 ? -4.696 6.739 -4.595 1.00 80.94 177 ILE A N 1
ATOM 1378 C CA . ILE A 1 177 ? -4.597 6.677 -3.141 1.00 80.94 177 ILE A CA 1
ATOM 1379 C C . ILE A 1 177 ? -5.966 6.405 -2.507 1.00 80.94 177 ILE A C 1
ATOM 1381 O O . ILE A 1 177 ? -6.022 5.604 -1.583 1.00 80.94 177 ILE A O 1
ATOM 1385 N N . GLN A 1 178 ? -7.074 6.947 -3.031 1.00 79.19 178 GLN A N 1
ATOM 1386 C CA . GLN A 1 178 ? -8.396 6.639 -2.473 1.00 79.19 178 GLN A CA 1
ATOM 1387 C C . GLN A 1 178 ? -8.763 5.164 -2.674 1.00 79.19 178 GLN A C 1
ATOM 1389 O O . GLN A 1 178 ? -9.150 4.527 -1.703 1.00 79.19 178 GLN A O 1
ATOM 1394 N N . ASP A 1 179 ? -8.554 4.586 -3.863 1.00 76.19 179 ASP A N 1
ATOM 1395 C CA . ASP A 1 179 ? -8.770 3.146 -4.101 1.00 76.19 179 ASP A CA 1
ATOM 1396 C C . ASP A 1 179 ? -7.905 2.275 -3.171 1.00 76.19 179 ASP A C 1
ATOM 1398 O O . ASP A 1 179 ? -8.366 1.266 -2.637 1.00 76.19 179 ASP A O 1
ATOM 1402 N N . THR A 1 180 ? -6.667 2.704 -2.904 1.00 82.19 180 THR A N 1
ATOM 1403 C CA . THR A 1 180 ? -5.774 2.049 -1.934 1.00 82.19 180 THR A CA 1
ATOM 1404 C C . THR A 1 180 ? -6.335 2.131 -0.510 1.00 82.19 180 THR A C 1
ATOM 1406 O O . THR A 1 180 ? -6.320 1.142 0.221 1.00 82.19 180 THR A O 1
ATOM 1409 N N . ILE A 1 181 ? -6.857 3.289 -0.101 1.00 85.25 181 ILE A N 1
ATOM 1410 C CA . ILE A 1 181 ? -7.452 3.490 1.225 1.00 85.25 181 ILE A CA 1
ATOM 1411 C C . ILE A 1 181 ? -8.794 2.742 1.350 1.00 85.25 181 ILE A C 1
ATOM 1413 O O . ILE A 1 181 ? -9.069 2.207 2.420 1.00 85.25 181 ILE A O 1
ATOM 1417 N N . GLU A 1 182 ? -9.587 2.604 0.281 1.00 81.88 182 GLU A N 1
ATOM 1418 C CA . GLU A 1 182 ? -10.771 1.727 0.234 1.00 81.88 182 GLU A CA 1
ATOM 1419 C C . GLU A 1 182 ? -10.379 0.252 0.413 1.00 81.88 182 GLU A C 1
ATOM 1421 O O . GLU A 1 182 ? -10.971 -0.449 1.236 1.00 81.88 182 GLU A O 1
ATOM 1426 N N . ALA A 1 183 ? -9.351 -0.221 -0.302 1.00 78.62 183 ALA A N 1
ATOM 1427 C CA . ALA A 1 183 ? -8.830 -1.584 -0.176 1.00 78.62 183 ALA A CA 1
ATOM 1428 C C . ALA A 1 183 ? -8.301 -1.873 1.240 1.00 78.62 183 ALA A C 1
ATOM 1430 O O . ALA A 1 183 ? -8.576 -2.929 1.807 1.00 78.62 183 ALA A O 1
ATOM 1431 N N . VAL A 1 184 ? -7.587 -0.918 1.845 1.00 84.12 184 VAL A N 1
ATOM 1432 C CA . VAL A 1 184 ? -7.039 -1.019 3.206 1.00 84.12 184 VAL A CA 1
ATOM 1433 C C . VAL A 1 184 ? -8.126 -0.926 4.275 1.00 84.12 184 VAL A C 1
ATOM 1435 O O . VAL A 1 184 ? -8.125 -1.737 5.201 1.00 84.12 184 VAL A O 1
ATOM 1438 N N . LEU A 1 185 ? -9.073 0.012 4.159 1.00 82.38 185 LEU A N 1
ATOM 1439 C CA . LEU A 1 185 ? -10.244 0.078 5.038 1.00 82.38 185 LEU A CA 1
ATOM 1440 C C . LEU A 1 185 ? -10.994 -1.250 4.989 1.00 82.38 185 LEU A C 1
ATOM 1442 O O . LEU A 1 185 ? -11.377 -1.802 6.020 1.00 82.38 185 LEU A O 1
ATOM 1446 N N . SER A 1 186 ? -11.123 -1.795 3.785 1.00 75.81 186 SER A N 1
ATOM 1447 C CA . SER A 1 186 ? -11.757 -3.078 3.579 1.00 75.81 186 SER A CA 1
ATOM 1448 C C . SER A 1 186 ? -10.912 -4.227 4.132 1.00 75.81 186 SER A C 1
ATOM 1450 O O . SER A 1 186 ? -11.465 -5.10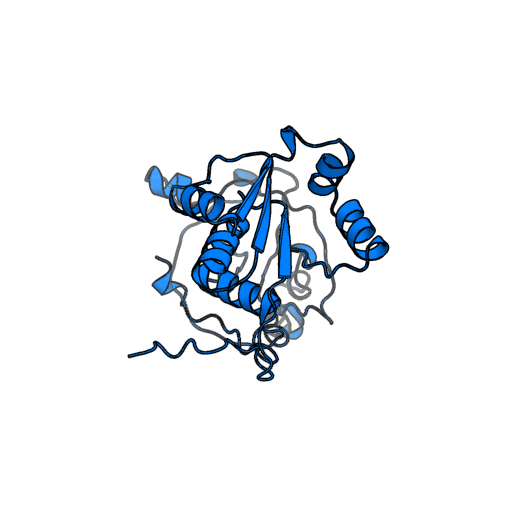8 4.768 1.00 75.81 186 SER A O 1
ATOM 1452 N N . LEU A 1 187 ? -9.579 -4.213 4.078 1.00 78.31 187 LEU A N 1
ATOM 1453 C CA . LEU A 1 187 ? -8.764 -5.207 4.789 1.00 78.31 187 LEU A CA 1
ATOM 1454 C C . LEU A 1 187 ? -8.950 -5.132 6.318 1.00 78.31 187 LEU A C 1
ATOM 1456 O O . LEU A 1 187 ? -8.954 -6.165 6.991 1.00 78.31 187 LEU A O 1
ATOM 1460 N N . ILE A 1 188 ? -9.108 -3.930 6.876 1.00 76.06 188 ILE A N 1
ATOM 1461 C CA . ILE A 1 188 ? -9.306 -3.708 8.315 1.00 76.06 188 ILE A CA 1
ATOM 1462 C C . ILE A 1 188 ? -10.687 -4.210 8.761 1.00 76.06 188 ILE A C 1
ATOM 1464 O O . ILE A 1 188 ? -10.757 -4.945 9.748 1.00 76.06 188 ILE A O 1
ATOM 1468 N N . VAL A 1 189 ? -11.748 -3.842 8.031 1.00 72.88 189 VAL A N 1
ATOM 1469 C CA . VAL A 1 189 ? -13.157 -3.945 8.462 1.00 72.88 189 VAL A CA 1
ATOM 1470 C C . VAL A 1 189 ? -13.966 -5.026 7.710 1.00 72.88 189 VAL A C 1
ATOM 1472 O O . VAL A 1 189 ? -14.979 -5.474 8.234 1.00 72.88 189 VAL A O 1
ATOM 1475 N N . TYR A 1 190 ? -13.527 -5.464 6.520 1.00 61.94 190 TYR A N 1
ATOM 1476 C CA . TYR A 1 190 ? -14.351 -6.180 5.524 1.00 61.94 190 TYR A CA 1
ATOM 1477 C C . TYR A 1 190 ? -13.724 -7.503 4.902 1.00 61.94 190 TYR A C 1
ATOM 1479 O O . TYR A 1 190 ? -14.492 -8.439 4.705 1.00 61.94 190 TYR A O 1
ATOM 1487 N N . SER A 1 191 ? -12.378 -7.667 4.705 1.00 50.59 191 SER A N 1
ATOM 1488 C CA . SER A 1 191 ? -11.558 -8.819 4.114 1.00 50.59 191 SER A CA 1
ATOM 1489 C C . SER A 1 191 ? -11.895 -9.237 2.648 1.00 50.59 191 SER A C 1
ATOM 1491 O O . SER A 1 191 ? -12.958 -8.813 2.262 1.00 50.59 191 SER A O 1
ATOM 1493 N N . LYS A 1 192 ? -11.221 -9.998 1.721 1.00 42.66 192 LYS A N 1
ATOM 1494 C CA . LYS A 1 192 ? -9.827 -10.381 1.220 1.00 42.66 192 LYS A CA 1
ATOM 1495 C C . LYS A 1 192 ? -9.734 -10.355 -0.407 1.00 42.66 192 LYS A C 1
ATOM 1497 O O . LYS A 1 192 ? -10.139 -9.345 -0.910 1.00 42.66 192 LYS A O 1
ATOM 1502 N N . VAL A 1 193 ? -9.194 -11.217 -1.336 1.00 41.34 193 VAL A N 1
ATOM 1503 C CA . VAL A 1 193 ? -8.581 -10.656 -2.644 1.00 41.34 193 VAL A CA 1
ATOM 1504 C C . VAL A 1 193 ? -8.444 -11.381 -4.126 1.00 41.34 193 VAL A C 1
ATOM 1506 O O . VAL A 1 193 ? -8.030 -12.536 -4.144 1.00 41.34 193 VAL A O 1
ATOM 1509 N N . SER A 1 194 ? -8.821 -10.761 -5.338 1.00 34.78 194 SER A N 1
ATOM 1510 C CA . SER A 1 194 ? -8.583 -10.786 -6.917 1.00 34.78 194 SER A CA 1
ATOM 1511 C C . SER A 1 194 ? -9.520 -9.942 -7.974 1.00 34.78 194 SER A C 1
ATOM 1513 O O . SER A 1 194 ? -10.709 -10.098 -7.733 1.00 34.78 194 SER A O 1
ATOM 1515 N N . GLY A 1 195 ? -9.370 -9.187 -9.148 1.00 36.72 195 GLY A N 1
ATOM 1516 C CA . GLY A 1 195 ? -8.415 -8.391 -10.060 1.00 36.72 195 GLY A CA 1
ATOM 1517 C C . GLY A 1 195 ? -8.931 -7.615 -11.399 1.00 36.72 195 GLY A C 1
ATOM 1518 O O . GLY A 1 195 ? -10.100 -7.776 -11.736 1.00 36.72 195 GLY A O 1
ATOM 1519 N N . GLU A 1 196 ? -8.079 -6.838 -12.178 1.00 35.31 196 GLU A N 1
ATOM 1520 C CA . GLU A 1 196 ? -8.050 -6.423 -13.687 1.00 35.31 196 GLU A CA 1
ATOM 1521 C C . GLU A 1 196 ? -8.485 -5.019 -14.406 1.00 35.31 196 GLU A C 1
ATOM 1523 O O . GLU A 1 196 ? -9.309 -4.321 -13.820 1.00 35.31 196 GLU A O 1
ATOM 1528 N N . PRO A 1 197 ? -7.934 -4.535 -15.619 1.00 36.16 197 PRO A N 1
ATOM 1529 C CA . PRO A 1 197 ? -7.423 -3.117 -15.932 1.00 36.16 197 PRO A CA 1
ATOM 1530 C C . PRO A 1 197 ? -7.638 -2.341 -17.350 1.00 36.16 197 PRO A C 1
ATOM 1532 O O . PRO A 1 197 ? -8.664 -2.540 -17.995 1.00 36.16 197 PRO A O 1
ATOM 1535 N N . SER A 1 198 ? -6.728 -1.392 -17.818 1.00 36.91 198 SER A N 1
ATOM 1536 C CA . SER A 1 198 ? -6.856 -0.331 -18.936 1.00 36.91 198 SER A CA 1
ATOM 1537 C C . SER A 1 198 ? -5.579 0.137 -19.814 1.00 36.91 198 SER A C 1
ATOM 1539 O O . SER A 1 198 ? -4.757 -0.731 -20.087 1.00 36.91 198 SER A O 1
ATOM 1541 N N . LEU A 1 199 ? -5.408 1.408 -20.355 1.00 35.19 199 LEU A N 1
ATOM 1542 C CA . LEU A 1 199 ? -4.397 1.879 -21.426 1.00 35.19 199 LEU A CA 1
ATOM 1543 C C . LEU A 1 199 ? -3.893 3.414 -21.483 1.00 35.19 199 LEU A C 1
ATOM 1545 O O . LEU A 1 199 ? -4.454 4.243 -20.769 1.00 35.19 199 LEU A O 1
ATOM 1549 N N . GLU A 1 200 ? -2.878 3.819 -22.331 1.00 39.91 200 GLU A N 1
ATOM 1550 C CA . GLU A 1 200 ? -1.793 4.891 -22.117 1.00 39.91 200 GLU A CA 1
ATOM 1551 C C . GLU A 1 200 ? -1.468 6.082 -23.151 1.00 39.91 200 GLU A C 1
ATOM 1553 O O . GLU A 1 200 ? -2.136 6.218 -24.175 1.00 39.91 200 GLU A O 1
ATOM 1558 N N . SER A 1 201 ? -0.430 6.962 -22.904 1.00 36.84 201 SER A N 1
ATOM 1559 C CA . SER A 1 201 ? 0.200 8.060 -23.769 1.00 36.84 201 SER A CA 1
ATOM 1560 C C . SER A 1 201 ? 1.683 8.508 -23.338 1.00 36.84 201 SER A C 1
ATOM 1562 O O . SER A 1 201 ? 2.174 7.920 -22.380 1.00 36.84 201 SER A O 1
ATOM 1564 N N . PRO A 1 202 ? 2.459 9.457 -23.990 1.00 45.62 202 PRO A N 1
ATOM 1565 C CA . PRO A 1 202 ? 3.977 9.475 -24.056 1.00 45.62 202 PRO A CA 1
ATOM 1566 C C . PRO A 1 202 ? 4.860 10.535 -23.273 1.00 45.62 202 PRO A C 1
ATOM 1568 O O . PRO A 1 202 ? 4.330 11.452 -22.652 1.00 45.62 202 PRO A O 1
ATOM 1571 N N . THR A 1 203 ? 6.226 10.428 -23.328 1.00 38.47 203 THR A N 1
ATOM 1572 C CA . THR A 1 203 ? 7.279 11.103 -22.461 1.00 38.47 203 THR A CA 1
ATOM 1573 C C . THR A 1 203 ? 8.744 11.268 -23.069 1.00 38.47 203 THR A C 1
ATOM 1575 O O . THR A 1 203 ? 8.889 11.091 -24.276 1.00 38.47 203 THR A O 1
ATOM 1578 N N . ILE A 1 204 ? 9.826 11.648 -22.303 1.00 45.53 204 ILE A N 1
ATOM 1579 C CA . ILE A 1 204 ? 11.262 11.914 -22.747 1.00 45.53 204 ILE A CA 1
ATOM 1580 C C . ILE A 1 204 ? 12.430 11.466 -21.777 1.00 45.53 204 ILE A C 1
ATOM 1582 O O . ILE A 1 204 ? 12.202 11.333 -20.582 1.00 45.53 204 ILE A O 1
ATOM 1586 N N . ASP A 1 205 ? 13.694 11.314 -22.245 1.00 60.34 205 ASP A N 1
ATOM 1587 C CA . ASP A 1 205 ? 14.789 10.430 -21.701 1.00 60.34 205 ASP A CA 1
ATOM 1588 C C . ASP A 1 205 ? 16.043 11.057 -20.969 1.00 60.34 205 ASP A C 1
ATOM 1590 O O . ASP A 1 205 ? 16.455 12.177 -21.279 1.00 60.34 205 ASP A O 1
ATOM 1594 N N . ILE A 1 206 ? 16.684 10.312 -20.034 1.00 70.69 206 ILE A N 1
ATOM 1595 C CA . ILE A 1 206 ? 18.018 10.484 -19.378 1.00 70.69 206 ILE A CA 1
ATOM 1596 C C . ILE A 1 206 ? 18.594 9.122 -18.861 1.00 70.69 206 ILE A C 1
ATOM 1598 O O . ILE A 1 206 ? 17.879 8.135 -18.781 1.00 70.69 206 ILE A O 1
ATOM 1602 N N . SER A 1 207 ? 19.860 9.037 -18.407 1.00 77.44 207 SER A N 1
ATOM 1603 C CA . SER A 1 207 ? 20.450 7.792 -17.836 1.00 77.44 207 SER A CA 1
ATOM 1604 C C . SER A 1 207 ? 20.439 7.673 -16.294 1.00 77.44 207 SER A C 1
ATOM 1606 O O . SER A 1 207 ? 20.527 8.671 -15.575 1.00 77.44 207 SER A O 1
ATOM 1608 N N . SER A 1 208 ? 20.411 6.442 -15.763 1.00 74.75 208 SER A N 1
ATOM 1609 C CA . SER A 1 208 ? 20.386 6.121 -14.318 1.00 74.75 208 SER A CA 1
ATOM 1610 C C . SER A 1 208 ? 21.638 6.546 -13.566 1.00 74.75 208 SER A C 1
ATOM 1612 O O . SER A 1 208 ? 21.541 7.209 -12.534 1.00 74.75 208 SER A O 1
ATOM 1614 N N . LYS A 1 209 ? 22.825 6.242 -14.098 1.00 77.25 209 LYS A N 1
ATOM 1615 C CA . LYS A 1 209 ? 24.112 6.660 -13.517 1.00 77.25 209 LYS A CA 1
ATOM 1616 C C . LYS A 1 209 ? 24.217 8.183 -13.363 1.00 77.25 209 LYS A C 1
ATOM 1618 O O . LYS A 1 209 ? 24.865 8.661 -12.436 1.00 77.25 209 LYS A O 1
ATOM 1623 N N . GLN A 1 210 ? 23.572 8.940 -14.251 1.00 70.19 210 GLN A N 1
ATOM 1624 C CA . GLN A 1 210 ? 23.519 10.402 -14.207 1.00 70.19 210 GLN A CA 1
ATOM 1625 C C . GLN A 1 210 ? 22.468 10.943 -13.218 1.00 70.19 210 GLN A C 1
ATOM 1627 O O . GLN A 1 210 ? 22.576 12.094 -12.800 1.00 70.19 210 GLN A O 1
ATOM 1632 N N . PHE A 1 211 ? 21.465 10.139 -12.851 1.00 69.88 211 PHE A N 1
ATOM 1633 C CA . PHE A 1 211 ? 20.333 10.552 -12.016 1.00 69.88 211 PHE A CA 1
ATOM 1634 C C . PHE A 1 211 ? 20.426 10.039 -10.566 1.00 69.88 211 PHE A C 1
ATOM 1636 O O . PHE A 1 211 ? 20.316 10.830 -9.636 1.00 69.88 211 PHE A O 1
ATOM 1643 N N . TYR A 1 212 ? 20.676 8.739 -10.365 1.00 73.69 212 TYR A N 1
ATOM 1644 C CA . TYR A 1 212 ? 20.778 8.086 -9.048 1.00 73.69 212 TYR A CA 1
ATOM 1645 C C . TYR A 1 212 ? 22.221 7.746 -8.621 1.00 73.69 212 TYR A C 1
ATOM 1647 O O . TYR A 1 212 ? 22.476 7.529 -7.435 1.00 73.69 212 TYR A O 1
ATOM 1655 N N . GLY A 1 213 ? 23.177 7.732 -9.557 1.00 75.00 213 GLY A N 1
ATOM 1656 C CA . GLY A 1 213 ? 24.601 7.504 -9.279 1.00 75.00 213 GLY A CA 1
ATOM 1657 C C . GLY A 1 213 ? 25.060 6.040 -9.350 1.00 75.00 213 GLY A C 1
ATOM 1658 O O . GLY A 1 213 ? 24.372 5.166 -9.873 1.00 75.00 213 GLY A O 1
ATOM 1659 N N . GLU A 1 214 ? 26.275 5.782 -8.858 1.00 75.62 214 GLU A N 1
ATOM 1660 C CA . GLU A 1 214 ? 26.924 4.464 -8.935 1.00 75.62 214 GLU A CA 1
ATOM 1661 C C . GLU A 1 214 ? 26.284 3.414 -8.016 1.00 75.62 214 GLU A C 1
ATOM 1663 O O . GLU A 1 214 ? 25.992 3.664 -6.841 1.00 75.62 214 GLU A O 1
ATOM 1668 N N . GLY A 1 215 ? 26.132 2.198 -8.548 1.00 69.31 215 GLY A N 1
ATOM 1669 C CA . GLY A 1 215 ? 25.522 1.076 -7.832 1.00 69.31 215 GLY A CA 1
ATOM 1670 C C . GLY A 1 215 ? 24.023 1.246 -7.564 1.00 69.31 215 GLY A C 1
ATOM 1671 O O . GLY A 1 215 ? 23.527 0.689 -6.586 1.00 69.31 215 GLY A O 1
ATOM 1672 N N . TYR A 1 216 ? 23.325 2.037 -8.385 1.00 71.94 216 TYR A N 1
ATOM 1673 C CA . TYR A 1 216 ? 21.870 1.974 -8.507 1.00 71.94 216 TYR A CA 1
ATOM 1674 C C . TYR A 1 216 ? 21.461 0.716 -9.282 1.00 71.94 216 TYR A C 1
ATOM 1676 O O . TYR A 1 216 ? 22.083 0.378 -10.289 1.00 71.94 216 TYR A O 1
ATOM 1684 N N . ASP A 1 217 ? 20.398 0.060 -8.828 1.00 71.06 217 ASP A N 1
ATOM 1685 C CA . ASP A 1 217 ? 19.663 -0.943 -9.592 1.00 71.06 217 ASP A CA 1
ATOM 1686 C C . ASP A 1 217 ? 18.151 -0.759 -9.356 1.00 71.06 217 ASP A C 1
ATOM 1688 O O . ASP A 1 217 ? 17.753 -0.082 -8.401 1.00 71.06 217 ASP A O 1
ATOM 1692 N N . ASP A 1 218 ? 17.312 -1.336 -10.220 1.00 75.06 218 ASP A N 1
ATOM 1693 C CA . ASP A 1 218 ? 15.860 -1.104 -10.232 1.00 75.06 218 ASP A CA 1
ATOM 1694 C C . ASP A 1 218 ? 15.024 -2.340 -10.615 1.00 75.06 218 ASP A C 1
ATOM 1696 O O . ASP A 1 218 ? 15.513 -3.285 -11.235 1.00 75.06 218 ASP A O 1
ATOM 1700 N N . SER A 1 219 ? 13.730 -2.320 -10.276 1.00 77.44 219 SER A N 1
ATOM 1701 C CA . SER A 1 219 ? 12.745 -3.275 -10.804 1.00 77.44 219 SER A CA 1
ATOM 1702 C C . SER A 1 219 ? 12.438 -2.974 -12.271 1.00 77.44 219 SER A C 1
ATOM 1704 O O . SER A 1 219 ? 12.025 -1.864 -12.598 1.00 77.44 219 SER A O 1
ATOM 1706 N N . ASP A 1 220 ? 12.507 -3.968 -13.148 1.00 77.75 220 ASP A N 1
ATOM 1707 C CA . ASP A 1 220 ? 12.192 -3.814 -14.573 1.00 77.75 220 ASP A CA 1
ATOM 1708 C C . ASP A 1 220 ? 10.682 -3.686 -14.844 1.00 77.75 220 ASP A C 1
ATOM 1710 O O . ASP A 1 220 ? 10.260 -2.838 -15.627 1.00 77.75 220 ASP A O 1
ATOM 1714 N N . LYS A 1 221 ? 9.846 -4.472 -14.157 1.00 79.38 221 LYS A N 1
ATOM 1715 C CA . LYS A 1 221 ? 8.383 -4.357 -14.200 1.00 79.38 221 LYS A CA 1
ATOM 1716 C C . LYS A 1 221 ? 7.801 -4.552 -12.804 1.00 79.38 221 LYS A C 1
ATOM 1718 O O . LYS A 1 221 ? 8.289 -5.372 -12.031 1.00 79.38 221 LYS A O 1
ATOM 1723 N N . ARG A 1 222 ? 6.733 -3.818 -12.485 1.00 80.25 222 ARG A N 1
ATOM 1724 C CA . ARG A 1 222 ? 5.919 -4.024 -11.275 1.00 80.25 222 ARG A CA 1
ATOM 1725 C C . ARG A 1 222 ? 4.449 -4.156 -11.665 1.00 80.25 222 ARG A C 1
ATOM 1727 O O . ARG A 1 222 ? 3.703 -3.187 -11.558 1.00 80.25 222 ARG A O 1
ATOM 1734 N N . ILE A 1 223 ? 4.086 -5.344 -12.155 1.00 81.56 223 ILE A N 1
ATOM 1735 C CA . ILE A 1 223 ? 2.718 -5.738 -12.517 1.00 81.56 223 ILE A CA 1
ATOM 1736 C C . ILE A 1 223 ? 2.235 -6.709 -11.425 1.00 81.56 223 ILE A C 1
ATOM 1738 O O . ILE A 1 223 ? 2.720 -7.845 -11.382 1.00 81.56 223 ILE A O 1
ATOM 1742 N N . PRO A 1 224 ? 1.371 -6.270 -10.492 1.00 78.81 224 PRO A N 1
ATOM 1743 C CA . PRO A 1 224 ? 0.901 -7.123 -9.408 1.00 78.81 224 PRO A CA 1
ATOM 1744 C C . PRO A 1 224 ? 0.008 -8.234 -9.959 1.00 78.81 224 PRO A C 1
ATOM 1746 O O . PRO A 1 224 ? -0.822 -7.990 -10.833 1.00 78.81 224 PRO A O 1
ATOM 1749 N N . ASP A 1 225 ? 0.136 -9.446 -9.424 1.00 81.75 225 ASP A N 1
ATOM 1750 C CA . ASP A 1 225 ? -0.902 -10.446 -9.610 1.00 81.75 225 ASP A CA 1
ATOM 1751 C C . ASP A 1 225 ? -2.164 -9.993 -8.882 1.00 81.75 225 ASP A C 1
ATOM 1753 O O . ASP A 1 225 ? -2.220 -9.856 -7.657 1.00 81.75 225 ASP A O 1
ATOM 1757 N N . MET A 1 226 ? -3.210 -9.801 -9.667 1.00 79.62 226 MET A N 1
ATOM 1758 C CA . MET A 1 226 ? -4.513 -9.463 -9.151 1.00 79.62 226 MET A CA 1
ATOM 1759 C C . MET A 1 226 ? -5.380 -10.729 -9.003 1.00 79.62 226 MET A C 1
ATOM 1761 O O . MET A 1 226 ? -6.594 -10.617 -9.025 1.00 79.62 226 MET A O 1
ATOM 1765 N N . ASN A 1 227 ? -4.817 -11.932 -8.804 1.00 71.75 227 ASN A N 1
ATOM 1766 C CA . ASN A 1 227 ? -5.524 -13.114 -8.274 1.00 71.75 227 ASN A CA 1
ATOM 1767 C C . ASN A 1 227 ? -5.535 -13.141 -6.738 1.00 71.75 227 ASN A C 1
ATOM 1769 O O . ASN A 1 227 ? -6.246 -13.954 -6.133 1.00 71.75 227 ASN A O 1
ATOM 1773 N N . ILE A 1 228 ? -4.825 -12.185 -6.131 1.00 74.25 228 ILE A N 1
ATOM 1774 C CA . ILE A 1 228 ? -4.792 -11.882 -4.706 1.00 74.25 228 ILE A CA 1
ATOM 1775 C C . ILE A 1 228 ? -5.038 -10.344 -4.494 1.00 74.25 228 ILE A C 1
ATOM 1777 O O . ILE A 1 228 ? -4.450 -9.768 -3.589 1.00 74.25 228 ILE A O 1
ATOM 1781 N N . ILE A 1 229 ? -5.966 -9.664 -5.248 1.00 70.25 229 ILE A N 1
ATOM 1782 C CA . ILE A 1 229 ? -6.487 -8.248 -5.001 1.00 70.25 229 ILE A CA 1
ATOM 1783 C C . ILE A 1 229 ? -8.029 -7.964 -4.703 1.00 70.25 229 ILE A C 1
ATOM 1785 O O . ILE A 1 229 ? -8.328 -7.646 -3.563 1.00 70.25 229 ILE A O 1
ATOM 1789 N N . ASN A 1 230 ? -9.056 -8.094 -5.587 1.00 66.25 230 ASN A N 1
ATOM 1790 C CA . ASN A 1 230 ? -10.541 -8.085 -5.248 1.00 66.25 230 ASN A CA 1
ATOM 1791 C C . ASN A 1 230 ? -11.217 -9.327 -4.541 1.00 66.25 230 ASN A C 1
ATOM 1793 O O . ASN A 1 230 ? -11.405 -9.270 -3.343 1.00 66.25 230 ASN A O 1
ATOM 1797 N N . LYS A 1 231 ? -11.623 -10.434 -5.208 1.00 69.00 231 LYS A N 1
ATOM 1798 C CA . LYS A 1 231 ? -12.151 -11.750 -4.702 1.00 69.00 231 LYS A CA 1
ATOM 1799 C C . LYS A 1 231 ? -12.893 -11.698 -3.372 1.00 69.00 231 LYS A C 1
ATOM 1801 O O . LYS A 1 231 ? -14.075 -11.391 -3.355 1.00 69.00 231 LYS A O 1
ATOM 1806 N N . HIS A 1 232 ? -12.201 -12.031 -2.275 1.00 67.94 232 HIS A N 1
ATOM 1807 C CA . HIS A 1 232 ? -12.826 -12.166 -0.975 1.00 67.94 232 HIS A CA 1
ATOM 1808 C C . HIS A 1 232 ? -13.269 -10.768 -0.412 1.00 67.94 232 HIS A C 1
ATOM 1810 O O . HIS A 1 232 ? -14.005 -10.788 0.556 1.00 67.94 232 HIS A O 1
ATOM 1816 N N . LEU A 1 233 ? -12.802 -9.601 -0.939 1.00 68.56 233 LEU A N 1
ATOM 1817 C CA . LEU A 1 233 ? -13.158 -8.170 -0.628 1.00 68.56 233 LEU A CA 1
ATOM 1818 C C . LEU A 1 233 ? -14.088 -7.574 -1.694 1.00 68.56 233 LEU A C 1
ATOM 1820 O O . LEU A 1 233 ? -14.798 -6.611 -1.426 1.00 68.56 233 LEU A O 1
ATOM 1824 N N . GLY A 1 234 ? -13.947 -7.995 -2.953 1.00 70.50 234 GLY A N 1
ATOM 1825 C CA . GLY A 1 234 ? -14.461 -7.244 -4.104 1.00 70.50 234 GLY A CA 1
ATOM 1826 C C . GLY A 1 234 ? -13.725 -5.921 -4.418 1.00 70.50 234 GLY A C 1
ATOM 1827 O O . GLY A 1 234 ? -14.172 -5.174 -5.284 1.00 70.50 234 GLY A O 1
ATOM 1828 N N . SER A 1 235 ? -12.571 -5.627 -3.798 1.00 71.62 235 SER A N 1
ATOM 1829 C CA . SER A 1 235 ? -11.775 -4.407 -4.068 1.00 71.62 235 SER A CA 1
ATOM 1830 C C . SER A 1 235 ? -10.961 -4.430 -5.380 1.00 71.62 235 SER A C 1
ATOM 1832 O O . SER A 1 235 ? -9.873 -5.006 -5.438 1.00 71.62 235 SER A O 1
ATOM 1834 N N . ASN A 1 236 ? -11.485 -3.806 -6.440 1.00 72.31 236 ASN A N 1
ATOM 1835 C CA . ASN A 1 236 ? -10.758 -3.468 -7.677 1.00 72.31 236 ASN A CA 1
ATOM 1836 C C . ASN A 1 236 ? -10.456 -1.956 -7.698 1.00 72.31 236 ASN A C 1
ATOM 1838 O O . ASN A 1 236 ? -11.297 -1.200 -7.197 1.00 72.31 236 ASN A O 1
ATOM 1842 N N . PRO A 1 237 ? -9.327 -1.496 -8.276 1.00 77.69 237 PRO A N 1
ATOM 1843 C CA . PRO A 1 237 ? -9.152 -0.090 -8.632 1.00 77.69 237 PRO A CA 1
ATOM 1844 C C . PRO A 1 237 ? -10.282 0.376 -9.559 1.00 77.69 237 PRO A C 1
ATOM 1846 O O . PRO A 1 237 ? -10.754 -0.386 -10.404 1.00 77.69 237 PRO A O 1
ATOM 1849 N N . LYS A 1 238 ? -10.732 1.617 -9.383 1.00 80.00 238 LYS A N 1
ATOM 1850 C CA . LYS A 1 238 ? -11.860 2.224 -10.108 1.00 80.00 238 LYS A CA 1
ATOM 1851 C C . LYS A 1 238 ? -11.443 3.487 -10.851 1.00 80.00 238 LYS A C 1
ATOM 1853 O O . LYS A 1 238 ? -12.019 3.796 -11.888 1.00 80.00 238 LYS A O 1
ATOM 1858 N N . THR A 1 239 ? -10.461 4.208 -10.320 1.00 74.56 239 THR A N 1
ATOM 1859 C CA . THR A 1 239 ? -9.885 5.411 -10.925 1.00 74.56 239 THR A CA 1
ATOM 1860 C C . THR A 1 239 ? -8.855 5.001 -11.979 1.00 74.56 239 THR A C 1
ATOM 1862 O O . THR A 1 239 ? -7.903 4.284 -11.664 1.00 74.56 239 THR A O 1
ATOM 1865 N N . SER A 1 240 ? -9.028 5.430 -13.235 1.00 75.50 240 SER A N 1
ATOM 1866 C CA . SER A 1 240 ? -8.031 5.174 -14.281 1.00 75.50 240 SER A CA 1
ATOM 1867 C C . SER A 1 240 ? -6.819 6.098 -14.122 1.00 75.50 240 SER A C 1
ATOM 1869 O O . SER A 1 240 ? -6.884 7.104 -13.420 1.00 75.50 240 SER A O 1
ATOM 1871 N N . LEU A 1 241 ? -5.713 5.802 -14.813 1.00 63.22 241 LEU A N 1
ATOM 1872 C CA . LEU A 1 241 ? -4.531 6.677 -14.821 1.00 63.22 241 LEU A CA 1
ATOM 1873 C C . LEU A 1 241 ? -4.836 8.089 -15.368 1.00 63.22 241 LEU A C 1
ATOM 1875 O O . LEU A 1 241 ? -4.136 9.032 -15.018 1.00 63.22 241 LEU A O 1
ATOM 1879 N N . TRP A 1 242 ? -5.894 8.248 -16.170 1.00 60.53 242 TRP A N 1
ATOM 1880 C CA . TRP A 1 242 ? -6.338 9.547 -16.690 1.00 60.53 242 TRP A CA 1
ATOM 1881 C C . TRP A 1 242 ? -7.071 10.388 -15.653 1.00 60.53 242 TRP A C 1
ATOM 1883 O O . TRP A 1 242 ? -6.912 11.602 -15.629 1.00 60.53 242 TRP A O 1
ATOM 1893 N N . ASP A 1 243 ? -7.808 9.740 -14.753 1.00 64.62 243 ASP A N 1
ATOM 1894 C CA . ASP A 1 243 ? -8.556 10.391 -13.673 1.00 64.62 243 ASP A CA 1
ATOM 1895 C C . ASP A 1 243 ? -7.647 10.789 -12.481 1.00 64.62 243 ASP A C 1
ATOM 1897 O O . ASP A 1 243 ? -8.132 11.247 -11.446 1.00 64.62 243 ASP A O 1
ATOM 1901 N N . LEU A 1 244 ? -6.326 10.584 -12.605 1.00 60.81 244 LEU A N 1
ATOM 1902 C CA . LEU A 1 244 ? -5.297 10.946 -11.619 1.00 60.81 244 LEU A CA 1
ATOM 1903 C C . LEU A 1 244 ? -4.618 12.303 -11.879 1.00 60.81 244 LEU A C 1
ATOM 1905 O O . LEU A 1 244 ? -3.783 12.705 -11.062 1.00 60.81 244 LEU A O 1
ATOM 1909 N N . CYS A 1 245 ? -4.900 12.962 -13.007 1.00 38.47 245 CYS A N 1
ATOM 1910 C CA . CYS A 1 245 ? -4.160 14.127 -13.512 1.00 38.47 245 CYS A CA 1
ATOM 1911 C C . CYS A 1 245 ? -5.006 15.407 -13.579 1.00 38.47 245 CYS A C 1
ATOM 1913 O O . CYS A 1 245 ? -4.438 16.460 -13.210 1.00 38.47 245 CYS A O 1
#

Secondary structure (DSSP, 8-state):
--------B-TTS-B----EEEEETTTSHHHHHHHHHHHHH-S-EEEEEES--TT--HHHHHHHHTTSEEEEEGGGS-HHHHHHHH-HHHHHHHHHHTT--------GGGSBS-SGGGS-TT-GGGGSGGGTEE-TTT---B---B-----SHHHHHTTPPP-EEGGG-SEE----HHHHHHHHHHHHHT--------------EE-HHHHT-TT-B--SEEEE-TTSSSTTTT----S-GGGG-

Organism: Lupinus angustifolius (NCBI:txid3871)

Sequence (245 aa):
MASSTSTRVDLDGNPINSITICMIGAGGFIGSLLCDKLMHETPQKVLALDVYNDKINISWNQAISHGMIEYNSIASMSNKIRDLKVSSKWQVKYCSENNKRLIHFSTCEVYGKTIGSFLPKDSPLRQDPAYYVLKEDESPCILVPLKSRDGLMPNLLRGELLKLVDCGQSQRTFVYIQDTIEAVLSLIVYSKVSGEPSLESPTIDISSKQFYGEGYDDSDKRIPDMNIINKHLGSNPKTSLWDLC

pLDDT: mean 70.91, std 13.21, range [34.22, 90.38]

Foldseek 3Di:
DDDPPPQDAAPVRHRFDEDEAEDECLVPPLNVVLLVCCQPPHNYAYEYEEQDCPPCDPVNVVCVVVRSYDYDYCVPDDPLSVVVNVDPVSVVVVCVVVVHDDDDDDDLCQQPAWQLVPDDPPDPCVVPCNGAEAEPPPGDRPHFDAFDDDDQVVCVVVVHFGEQAPFVQAEEDDADSVLVSLQVVCVVGHDWFADDDDDDDDGDYDHPCVHRNPRHDGYRYRHYHRRTHQVSRNRYGDQHPVNVD